Protein 4CGU (pdb70)

Structure (mmCIF, N/CA/C/O backbone):
data_4CGU
#
_entry.id   4CGU
#
_cell.length_a   56.010
_cell.length_b   78.380
_cell.length_c   98.790
_cell.angle_alpha   90.00
_cell.angle_beta   90.00
_cell.angle_gamma   90.00
#
_symmetry.space_group_name_H-M   'C 2 2 21'
#
loop_
_entity.id
_entity.type
_entity.pdbx_description
1 polymer 'TPR REPEAT-CONTAI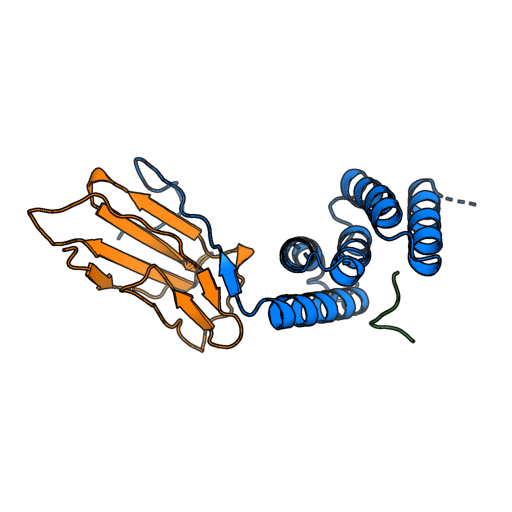NING PROTEIN ASSOCIATED WITH HSP90'
2 polymer 'PROTEIN INTERACTING WITH HSP90 1'
3 polymer 'HEAT SHOCK PROTEIN HSP 90-ALPHA'
4 non-polymer GLYCEROL
5 water water
#
loop_
_atom_site.group_PDB
_atom_site.id
_atom_site.type_symbol
_atom_site.label_atom_id
_atom_site.label_alt_id
_atom_site.label_comp_id
_atom_site.label_asym_id
_atom_site.label_entity_id
_atom_site.label_seq_id
_atom_site.pdbx_PDB_ins_code
_atom_site.Cartn_x
_atom_site.Cartn_y
_atom_site.Cartn_z
_atom_site.occupancy
_atom_site.B_iso_or_equiv
_atom_site.auth_seq_id
_atom_site.auth_comp_id
_atom_site.auth_asym_id
_atom_site.auth_atom_id
_atom_site.pdbx_PDB_model_num
ATOM 1 N N . LEU A 1 1 ? 16.778 -12.769 27.386 1.00 32.80 0 LEU A N 1
ATOM 2 C CA . LEU A 1 1 ? 17.552 -12.336 26.234 1.00 44.28 0 LEU A CA 1
ATOM 3 C C . LEU A 1 1 ? 16.634 -11.662 25.230 1.00 42.13 0 LEU A C 1
ATOM 4 O O . LEU A 1 1 ? 15.427 -11.900 25.220 1.00 39.61 0 LEU A O 1
ATOM 14 N N . SER A 1 3 ? 14.704 -11.069 21.902 1.00 34.75 2 SER A N 1
ATOM 15 C CA . SER A 1 3 ? 14.146 -11.906 20.849 1.00 33.23 2 SER A CA 1
ATOM 16 C C . SER A 1 3 ? 14.881 -11.607 19.553 1.00 31.61 2 SER A C 1
ATOM 17 O O . SER A 1 3 ? 15.682 -10.676 19.492 1.0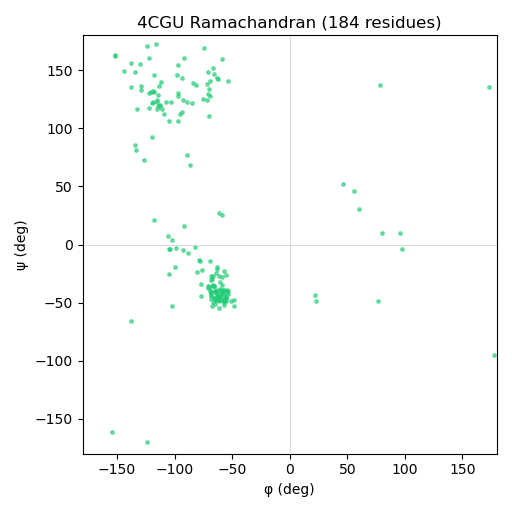0 28.79 2 SER A O 1
ATOM 20 N N . GLN A 1 4 ? 14.613 -12.383 18.510 1.00 32.13 3 GLN A N 1
ATOM 21 C CA . GLN A 1 4 ? 15.259 -12.121 17.232 1.00 35.09 3 GLN A CA 1
ATOM 22 C C . GLN A 1 4 ? 14.828 -10.753 16.707 1.00 28.83 3 GLN A C 1
ATOM 23 O O . GLN A 1 4 ? 15.652 -9.966 16.236 1.00 27.37 3 GLN A O 1
ATOM 29 N N . PHE A 1 5 ? 13.533 -10.474 16.827 1.00 24.94 4 PHE A N 1
ATOM 30 C CA . PHE A 1 5 ? 12.956 -9.213 16.386 1.00 24.10 4 PHE A CA 1
ATOM 31 C C . PHE A 1 5 ? 13.630 -8.037 17.090 1.00 28.23 4 PHE A C 1
ATOM 32 O O . PHE A 1 5 ? 14.044 -7.059 16.455 1.00 28.22 4 PHE A O 1
ATOM 40 N N . GLU A 1 6 ? 13.746 -8.151 18.407 1.00 27.36 5 GLU A N 1
ATOM 41 C CA . GLU A 1 6 ? 14.329 -7.096 19.220 1.00 29.65 5 GLU A CA 1
ATOM 42 C C . GLU A 1 6 ? 15.811 -6.903 18.917 1.00 32.27 5 GLU A C 1
ATOM 43 O O . GLU A 1 6 ? 16.306 -5.783 18.941 1.00 25.78 5 GLU A O 1
ATOM 49 N N . LYS A 1 7 ? 16.521 -7.988 18.627 1.00 27.06 6 LYS A N 1
ATOM 50 C CA . LYS A 1 7 ? 17.935 -7.870 18.288 1.00 33.38 6 LYS A CA 1
ATOM 51 C C . LYS A 1 7 ? 18.119 -7.198 16.929 1.00 27.49 6 LYS A C 1
ATOM 52 O O . LYS A 1 7 ? 19.020 -6.375 16.752 1.00 25.94 6 LYS A O 1
ATOM 58 N N . GLN A 1 8 ? 17.263 -7.551 15.972 1.00 26.03 7 GLN A N 1
ATOM 59 C CA . GLN A 1 8 ? 17.286 -6.894 14.667 1.00 25.20 7 GLN A CA 1
ATOM 60 C C . GLN A 1 8 ? 17.004 -5.396 14.822 1.00 25.35 7 GLN A C 1
ATOM 61 O O . GLN A 1 8 ? 17.693 -4.557 14.225 1.00 28.45 7 GLN A O 1
ATOM 67 N N . LYS A 1 9 ? 16.011 -5.062 15.646 1.00 25.09 8 LYS A N 1
ATOM 68 C CA . LYS A 1 9 ? 15.681 -3.656 15.896 1.00 23.09 8 LYS A CA 1
ATOM 69 C C . LYS A 1 9 ? 16.825 -2.898 16.555 1.00 27.33 8 LYS A C 1
ATOM 70 O O . LYS A 1 9 ? 17.163 -1.797 16.136 1.00 29.02 8 LYS A O 1
ATOM 76 N N . GLU A 1 10 ? 17.412 -3.491 17.589 1.00 27.20 9 GLU A N 1
ATOM 77 C CA . GLU A 1 10 ? 18.533 -2.882 18.296 1.00 26.42 9 GLU A CA 1
ATOM 78 C C . GLU A 1 10 ? 19.716 -2.662 17.360 1.00 31.58 9 GLU A C 1
ATOM 79 O O . GLU A 1 10 ? 20.410 -1.644 17.444 1.00 32.83 9 GLU A O 1
ATOM 85 N N . GLN A 1 11 ? 19.946 -3.624 16.472 1.00 27.61 10 GLN A N 1
ATOM 86 C CA . GLN A 1 11 ? 21.019 -3.504 15.495 1.00 30.60 10 GLN A CA 1
ATOM 87 C C . GLN A 1 11 ? 20.736 -2.323 14.572 1.00 36.66 10 GLN A C 1
ATOM 88 O O . GLN A 1 11 ? 21.622 -1.494 14.295 1.00 31.80 10 G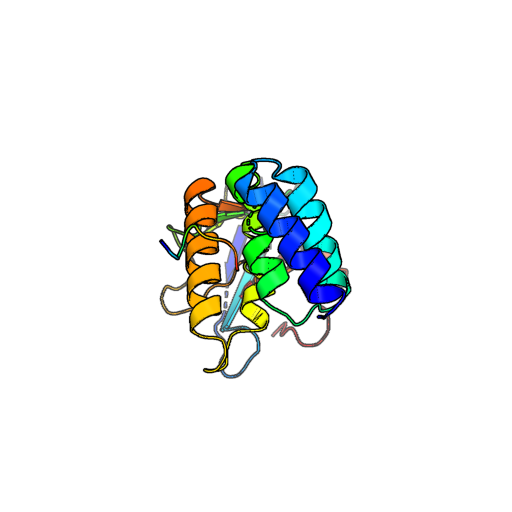LN A O 1
ATOM 94 N N . GLY A 1 12 ? 19.489 -2.248 14.113 1.00 29.07 11 GLY A N 1
ATOM 95 C CA . GLY A 1 12 ? 19.047 -1.130 13.299 1.00 30.58 11 GLY A CA 1
ATOM 96 C C . GLY A 1 12 ? 19.285 0.211 13.971 1.00 26.32 11 GLY A C 1
ATOM 97 O O . GLY A 1 12 ? 19.800 1.138 13.349 1.00 26.47 11 GLY A O 1
ATOM 98 N N . ASN A 1 13 ? 18.922 0.307 15.249 1.00 24.46 12 ASN A N 1
ATOM 99 C CA . ASN A 1 13 ? 19.084 1.540 16.017 1.00 29.02 12 ASN A CA 1
ATOM 100 C C . ASN A 1 13 ? 20.545 1.902 16.234 1.00 33.39 12 ASN A C 1
ATOM 101 O O . ASN A 1 13 ? 20.902 3.081 16.263 1.00 29.74 12 ASN A O 1
ATOM 106 N N . SER A 1 14 ? 21.385 0.885 16.398 1.00 32.08 13 SER A N 1
ATOM 107 C CA . SER A 1 14 ? 22.812 1.108 16.578 1.00 30.79 13 SER A CA 1
ATOM 108 C C . SER A 1 14 ? 23.370 1.696 15.299 1.00 30.50 13 SER A C 1
ATOM 109 O O . SER A 1 14 ? 24.115 2.679 15.331 1.00 36.02 13 SER A O 1
ATOM 112 N N . LEU A 1 15 ? 22.988 1.106 14.168 1.00 30.26 14 LEU A N 1
ATOM 113 C CA . LEU A 1 15 ? 23.399 1.651 12.875 1.00 30.45 14 LEU A CA 1
ATOM 114 C C . LEU A 1 15 ? 22.892 3.081 12.666 1.00 38.45 14 LEU A C 1
ATOM 115 O O . LEU A 1 15 ? 23.607 3.919 12.105 1.00 35.76 14 LEU A O 1
ATOM 120 N N . PHE A 1 16 ? 21.667 3.355 13.119 1.00 30.57 15 PHE A N 1
ATOM 121 C CA . PHE A 1 16 ? 21.082 4.691 12.999 1.00 29.36 15 PHE A CA 1
ATOM 122 C C . PHE A 1 16 ? 21.928 5.699 13.766 1.00 40.16 15 PHE A C 1
ATOM 123 O O . PHE A 1 16 ? 22.377 6.705 13.215 1.00 37.33 15 PHE A O 1
ATOM 131 N N . LYS A 1 17 ? 22.141 5.405 15.045 1.00 37.04 16 LYS A N 1
ATOM 132 C CA . LYS A 1 17 ? 22.941 6.245 15.923 1.00 36.76 16 LYS A CA 1
ATOM 133 C C . LYS A 1 17 ? 24.364 6.413 15.399 1.00 33.71 16 LYS A C 1
ATOM 134 O O . LYS A 1 17 ? 25.011 7.425 15.653 1.00 41.83 16 LYS A O 1
ATOM 140 N N . GLN A 1 18 ? 24.847 5.425 14.654 1.00 35.76 17 GLN A N 1
ATOM 141 C CA . GLN A 1 18 ? 26.154 5.546 14.018 1.00 38.43 17 GLN A CA 1
ATOM 142 C C . GLN A 1 18 ? 26.123 6.449 12.785 1.00 45.09 17 GLN A C 1
ATOM 143 O O . GLN A 1 18 ? 27.154 6.973 12.366 1.00 55.01 17 GLN A O 1
ATOM 149 N N . GLY A 1 19 ? 24.944 6.628 12.201 1.00 44.04 18 GLY A N 1
ATOM 150 C CA . GLY A 1 19 ? 24.820 7.438 11.003 1.00 29.36 18 GLY A CA 1
ATOM 151 C C . GLY A 1 19 ? 24.849 6.592 9.748 1.00 34.25 18 GLY A C 1
ATOM 152 O O . GLY A 1 19 ? 24.955 7.115 8.639 1.00 37.63 18 GLY A O 1
ATOM 153 N N . LEU A 1 20 ? 24.767 5.277 9.927 1.00 35.62 19 LEU A N 1
ATOM 154 C CA . LEU A 1 20 ? 24.629 4.354 8.807 1.00 41.90 19 LEU A CA 1
ATOM 155 C C . LEU A 1 20 ? 23.146 4.154 8.518 1.00 35.38 19 LEU A C 1
ATOM 156 O O . LEU A 1 20 ? 22.567 3.132 8.876 1.00 27.83 19 LEU A O 1
ATOM 161 N N . TYR A 1 21 ? 22.539 5.136 7.863 1.00 37.98 20 TYR A N 1
ATOM 162 C CA . TYR A 1 21 ? 21.089 5.158 7.692 1.00 33.64 20 TYR A CA 1
ATOM 163 C C . TYR A 1 21 ? 20.556 4.108 6.717 1.00 30.10 20 TYR A C 1
ATOM 164 O O . TYR A 1 21 ? 19.494 3.529 6.944 1.00 28.64 20 TYR A O 1
ATOM 173 N N . ARG A 1 22 ? 21.296 3.855 5.644 1.00 31.67 21 ARG A N 1
ATOM 174 C CA . ARG A 1 22 ? 20.891 2.864 4.649 1.00 29.88 21 ARG A CA 1
ATOM 175 C C . ARG A 1 22 ? 20.833 1.459 5.263 1.00 28.91 21 ARG A C 1
ATOM 176 O O . ARG A 1 22 ? 19.860 0.711 5.081 1.00 33.35 21 ARG A O 1
ATOM 184 N N . GLU A 1 23 ? 21.876 1.110 6.006 1.00 28.78 22 GLU A N 1
ATOM 185 C CA . GLU A 1 23 ? 21.950 -0.189 6.670 1.00 35.61 22 GLU A CA 1
ATOM 186 C C . GLU A 1 23 ? 20.849 -0.335 7.730 1.00 27.21 22 GLU A C 1
ATOM 187 O O . GLU A 1 23 ? 20.222 -1.405 7.878 1.00 38.23 22 GLU A O 1
ATOM 193 N N . ALA A 1 24 ? 20.620 0.753 8.462 1.00 30.66 23 ALA A N 1
ATOM 194 C CA . ALA A 1 24 ? 19.527 0.826 9.423 1.00 23.79 23 ALA A CA 1
ATOM 195 C C . ALA A 1 24 ? 18.210 0.499 8.730 1.00 24.19 23 ALA A C 1
ATOM 196 O O . ALA A 1 24 ? 17.431 -0.326 9.212 1.00 25.34 23 ALA A O 1
ATOM 198 N N . VAL A 1 25 ? 17.973 1.143 7.592 1.00 25.54 24 VAL A N 1
ATOM 199 C CA . VAL A 1 25 ? 16.788 0.856 6.796 1.00 27.72 24 VAL A CA 1
ATOM 200 C C . VAL A 1 25 ? 16.745 -0.631 6.467 1.00 30.01 24 VAL A C 1
ATOM 201 O O . VAL A 1 25 ? 15.688 -1.258 6.548 1.00 25.81 24 VAL A O 1
ATOM 205 N N . HIS A 1 26 ? 17.897 -1.202 6.121 1.00 36.38 25 HIS A N 1
ATOM 206 C CA . HIS A 1 26 ? 17.936 -2.633 5.836 1.00 34.13 25 HIS A CA 1
ATOM 207 C C . HIS A 1 26 ? 17.464 -3.496 7.014 1.00 33.78 25 HIS A C 1
ATOM 208 O O . HIS A 1 26 ? 16.773 -4.496 6.812 1.00 32.09 25 HIS A O 1
ATOM 215 N N . CYS A 1 27 ? 17.822 -3.120 8.240 1.00 28.85 26 CYS A N 1
ATOM 216 C CA . CYS A 1 27 ? 17.295 -3.847 9.412 1.00 28.57 26 CYS A CA 1
ATOM 217 C C . CYS A 1 27 ? 15.783 -3.636 9.623 1.00 28.22 26 CYS A C 1
ATOM 218 O O . CYS A 1 27 ? 14.998 -4.586 9.859 1.00 30.64 26 CYS A O 1
ATOM 221 N N . TYR A 1 28 ? 15.381 -2.374 9.549 1.00 27.03 27 TYR A N 1
ATOM 222 C CA . TYR A 1 28 ? 13.995 -2.001 9.787 1.00 23.92 27 TYR A CA 1
ATOM 223 C C . TYR A 1 28 ? 13.051 -2.682 8.799 1.00 21.75 27 TYR A C 1
ATOM 224 O O . TYR A 1 28 ? 11.909 -3.003 9.138 1.00 21.53 27 TYR A O 1
ATOM 233 N N . ASP A 1 29 ? 13.542 -2.903 7.582 1.00 19.49 28 ASP A N 1
ATOM 234 C CA . ASP A 1 29 ? 12.817 -3.665 6.568 1.00 18.92 28 ASP A CA 1
ATOM 235 C C . ASP A 1 29 ? 12.509 -5.072 7.055 1.00 26.51 28 ASP A C 1
ATOM 236 O O . ASP A 1 29 ? 11.416 -5.587 6.829 1.00 28.88 28 ASP A O 1
ATOM 241 N N . GLN A 1 30 ? 13.483 -5.697 7.713 1.00 24.42 29 GLN A N 1
ATOM 242 C CA . GLN A 1 30 ? 13.279 -7.030 8.259 1.00 28.57 29 GLN A CA 1
ATOM 243 C C . GLN A 1 30 ? 12.264 -6.958 9.386 1.00 22.64 29 GLN A C 1
ATOM 244 O O . GLN A 1 30 ? 11.442 -7.870 9.549 1.00 26.75 29 GLN A O 1
ATOM 250 N N . LEU A 1 31 ? 12.301 -5.868 10.154 1.00 24.90 30 LEU A N 1
ATOM 251 C CA . LEU A 1 31 ? 11.236 -5.665 11.144 1.00 21.55 30 LEU A CA 1
ATOM 252 C C . LEU A 1 31 ? 9.844 -5.640 10.501 1.00 19.54 30 LEU A C 1
ATOM 253 O O . LEU A 1 31 ? 8.923 -6.308 10.964 1.00 22.15 30 LEU A O 1
ATOM 258 N N . ILE A 1 32 ? 9.695 -4.869 9.430 1.00 23.22 31 ILE A N 1
ATOM 259 C CA . ILE A 1 32 ? 8.403 -4.754 8.754 1.00 21.58 31 ILE A CA 1
ATOM 260 C C . ILE A 1 32 ? 7.950 -6.083 8.129 1.00 22.29 31 ILE A C 1
ATOM 261 O O . ILE A 1 32 ? 6.774 -6.449 8.192 1.00 20.88 31 ILE A O 1
ATOM 266 N N . THR A 1 33 ? 8.893 -6.813 7.546 1.00 23.64 32 THR A N 1
ATOM 267 C CA . THR A 1 33 ? 8.595 -8.121 6.974 1.00 22.25 32 THR A CA 1
ATOM 268 C C . THR A 1 33 ? 8.135 -9.109 8.043 1.00 24.03 32 THR A C 1
ATOM 269 O O . THR A 1 33 ? 7.147 -9.822 7.848 1.00 29.87 32 THR A O 1
ATOM 273 N N . ALA A 1 34 ? 8.832 -9.137 9.179 1.00 21.03 33 ALA A N 1
ATOM 274 C CA . ALA A 1 34 ? 8.452 -10.043 10.266 1.00 21.00 33 ALA A CA 1
ATOM 275 C C . ALA A 1 34 ? 7.128 -9.658 10.933 1.00 27.25 33 ALA A C 1
ATOM 276 O O . ALA A 1 34 ? 6.288 -10.514 11.205 1.00 21.61 33 ALA A O 1
ATOM 278 N N . GLN A 1 35 ? 6.934 -8.368 11.195 1.00 23.57 34 GLN A N 1
ATOM 279 C CA . GLN A 1 35 ? 5.712 -7.919 11.861 1.00 23.16 34 GLN A CA 1
ATOM 280 C C . GLN A 1 35 ? 5.096 -6.709 11.159 1.00 23.53 34 GLN A C 1
ATOM 281 O O . GLN A 1 35 ? 5.288 -5.565 11.584 1.00 20.42 34 GLN A O 1
ATOM 287 N N . PRO A 1 36 ? 4.341 -6.960 10.079 1.00 24.91 35 PRO A N 1
ATOM 288 C CA . PRO A 1 36 ? 3.788 -5.870 9.266 1.00 22.87 35 PRO A CA 1
ATOM 289 C C . PRO A 1 36 ? 2.787 -5.001 10.014 1.00 18.98 35 PRO A C 1
ATOM 290 O O . PRO A 1 36 ? 2.443 -3.922 9.537 1.00 19.41 35 PRO A O 1
ATOM 294 N N A GLN A 1 37 ? 2.344 -5.476 11.175 0.48 19.69 36 GLN A N 1
ATOM 295 N N B GLN A 1 37 ? 2.310 -5.459 11.166 0.52 19.67 36 GLN A N 1
ATOM 296 C CA A GLN A 1 37 ? 1.368 -4.771 11.996 0.48 20.32 36 GLN A CA 1
ATOM 297 C CA B GLN A 1 37 ? 1.366 -4.666 11.948 0.52 20.30 36 GLN A CA 1
ATOM 298 C C A GLN A 1 37 ? 2.040 -3.956 13.099 0.48 20.75 36 GLN A C 1
ATOM 299 C C B GLN A 1 37 ? 2.051 -3.903 13.076 0.52 20.75 36 GLN A C 1
ATOM 300 O O A GLN A 1 37 ? 1.385 -3.185 13.794 0.48 20.51 36 GLN A O 1
ATOM 301 O O B GLN A 1 37 ? 1.413 -3.121 13.774 0.52 20.49 36 GLN A O 1
ATOM 312 N N . ASN A 1 38 ? 3.346 -4.135 13.256 1.00 20.89 37 ASN A N 1
ATOM 313 C CA . ASN A 1 38 ? 4.105 -3.432 14.288 1.00 21.68 37 ASN A CA 1
ATOM 314 C C . ASN A 1 38 ? 4.556 -2.063 13.778 1.00 18.04 37 ASN A C 1
ATOM 315 O O . ASN A 1 38 ? 5.378 -1.981 12.869 1.00 17.33 37 ASN A O 1
ATOM 320 N N . PRO A 1 39 ? 4.012 -0.982 14.359 1.00 18.95 38 PRO A N 1
ATOM 321 C CA . PRO A 1 39 ? 4.310 0.380 13.883 1.00 20.45 38 PRO A CA 1
ATOM 322 C C . PRO A 1 39 ? 5.778 0.803 14.012 1.00 18.08 38 PRO A C 1
ATOM 323 O O . PRO A 1 39 ? 6.219 1.716 13.300 1.00 19.71 38 PRO A O 1
ATOM 327 N N . VAL A 1 40 ? 6.528 0.143 14.890 1.00 21.62 39 VAL A N 1
ATOM 328 C CA . VAL A 1 40 ? 7.892 0.571 15.196 1.00 18.04 39 VAL A CA 1
ATOM 329 C C . VAL A 1 40 ? 8.834 0.428 13.992 1.00 20.31 39 VAL A C 1
ATOM 330 O O . VAL A 1 40 ? 9.716 1.267 13.783 1.00 20.95 39 VAL A O 1
ATOM 334 N N . GLY A 1 41 ? 8.632 -0.614 13.186 1.00 19.40 40 GLY A N 1
ATOM 335 C CA . GLY A 1 41 ? 9.435 -0.797 11.990 1.00 13.34 40 GLY A CA 1
ATOM 336 C C . GLY A 1 41 ? 9.255 0.384 11.049 1.00 17.78 40 GLY A C 1
ATOM 337 O O . GLY A 1 41 ? 10.228 0.958 10.555 1.00 22.02 40 GLY A O 1
ATOM 338 N N . TYR A 1 42 ? 7.995 0.753 10.825 1.00 15.44 41 TYR A N 1
ATOM 339 C CA . TYR A 1 42 ? 7.643 1.869 9.952 1.00 15.18 41 TYR A CA 1
ATOM 340 C C . TYR A 1 42 ? 8.184 3.198 10.483 1.00 18.45 41 TYR A C 1
ATOM 341 O O . TYR A 1 42 ? 8.739 3.987 9.722 1.00 15.49 41 TYR A O 1
ATOM 350 N N . SER A 1 43 ? 8.024 3.439 11.783 1.00 16.19 42 SER A N 1
ATOM 351 C CA . SER A 1 43 ? 8.460 4.705 12.379 1.00 19.98 42 SER A CA 1
ATOM 352 C C . SER A 1 43 ? 9.977 4.858 12.282 1.00 18.48 42 SER A C 1
ATOM 353 O O . SER A 1 43 ? 10.496 5.927 11.890 1.00 19.90 42 SER A O 1
ATOM 356 N N . ASN A 1 44 ? 10.688 3.780 12.618 1.00 14.50 43 ASN A N 1
ATOM 357 C CA . ASN A 1 44 ? 12.151 3.804 12.570 1.00 15.83 43 ASN A CA 1
ATOM 358 C C . ASN A 1 44 ? 12.657 3.972 11.142 1.00 19.10 43 ASN A C 1
ATOM 359 O O . ASN A 1 44 ? 13.544 4.799 10.868 1.00 19.14 43 ASN A O 1
ATOM 364 N N . LYS A 1 45 ? 12.080 3.190 10.230 1.00 19.11 44 LYS A N 1
ATOM 365 C CA . LYS A 1 45 ? 12.456 3.277 8.829 1.00 18.99 44 LYS A CA 1
ATOM 366 C C . LYS A 1 45 ? 12.220 4.686 8.295 1.00 16.01 44 LYS A C 1
ATOM 367 O O . LYS A 1 45 ? 13.055 5.222 7.576 1.00 17.42 44 LYS A O 1
ATOM 373 N N . ALA A 1 46 ? 11.089 5.281 8.659 1.00 16.10 45 ALA A N 1
ATOM 374 C CA . ALA A 1 46 ? 10.763 6.636 8.228 1.00 19.05 45 ALA A CA 1
ATOM 375 C C . ALA A 1 46 ? 11.789 7.632 8.746 1.00 23.18 45 ALA A C 1
ATOM 376 O O . ALA A 1 46 ? 12.214 8.519 8.002 1.00 17.39 45 ALA A O 1
ATOM 386 N N . ALA A 1 48 ? 14.953 6.981 9.479 1.00 19.98 47 ALA A N 1
ATOM 387 C CA . ALA A 1 48 ? 16.179 6.749 8.707 1.00 21.48 47 ALA A CA 1
ATOM 388 C C . ALA A 1 48 ? 16.113 7.359 7.295 1.00 22.59 47 ALA A C 1
ATOM 389 O O . ALA A 1 48 ? 17.033 8.067 6.854 1.00 27.52 47 ALA A O 1
ATOM 391 N N . LEU A 1 49 ? 15.012 7.089 6.601 1.00 16.98 48 LEU A N 1
ATOM 392 C CA . LEU A 1 49 ? 14.776 7.614 5.263 1.00 20.34 48 LEU A CA 1
ATOM 393 C C . LEU A 1 49 ? 14.808 9.138 5.265 1.00 22.17 48 LEU A C 1
ATOM 394 O O . LEU A 1 49 ? 15.340 9.756 4.342 1.00 26.27 48 LEU A O 1
ATOM 399 N N . ILE A 1 50 ? 14.234 9.737 6.302 1.00 17.84 49 ILE A N 1
ATOM 400 C CA . ILE A 1 50 ? 14.296 11.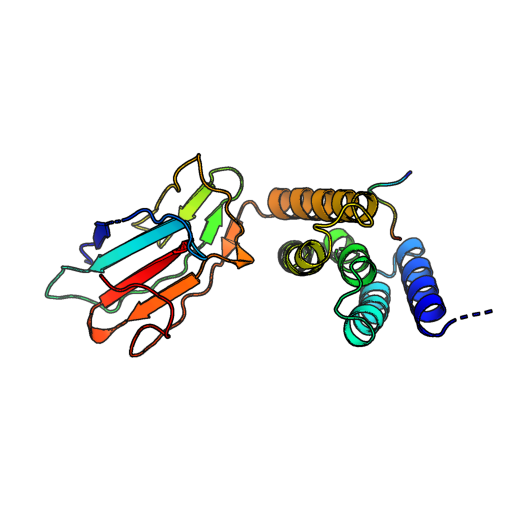184 6.464 1.00 21.04 49 ILE A CA 1
ATOM 401 C C . ILE A 1 50 ? 15.750 11.638 6.578 1.00 29.93 49 ILE A C 1
ATOM 402 O O . ILE A 1 50 ? 16.160 12.605 5.929 1.00 23.65 49 ILE A O 1
ATOM 407 N N . LYS A 1 51 ? 16.539 10.924 7.378 1.00 24.06 50 LYS A N 1
ATOM 408 C CA . LYS A 1 51 ? 17.967 11.244 7.476 1.00 32.36 50 LYS A CA 1
ATOM 409 C C . LYS A 1 51 ? 18.708 11.046 6.145 1.00 26.33 50 LYS A C 1
ATOM 410 O O . LYS A 1 51 ? 19.791 11.593 5.946 1.00 29.06 50 LYS A O 1
ATOM 416 N N . LEU A 1 52 ? 18.123 10.265 5.241 1.00 20.38 51 LEU A N 1
ATOM 417 C CA . LEU A 1 52 ? 18.709 10.070 3.913 1.00 22.97 51 LEU A CA 1
ATOM 418 C C . LEU A 1 52 ? 18.171 11.047 2.866 1.00 31.16 51 LEU A C 1
ATOM 419 O O . LEU A 1 52 ? 18.627 11.057 1.724 1.00 24.45 51 LEU A O 1
ATOM 424 N N . GLY A 1 53 ? 17.193 11.859 3.249 1.00 25.32 52 GLY A N 1
ATOM 425 C CA . GLY A 1 53 ? 16.576 12.777 2.309 1.00 23.03 52 GLY A CA 1
ATOM 426 C C . GLY A 1 53 ? 15.534 12.123 1.418 1.00 26.60 52 GLY A C 1
ATOM 427 O O . GLY A 1 53 ? 15.069 12.727 0.450 1.00 21.64 52 GLY A O 1
ATOM 428 N N . GLU A 1 54 ? 15.173 10.883 1.738 1.00 21.54 53 GLU A N 1
ATOM 429 C CA . GLU A 1 54 ? 14.122 10.175 1.013 1.00 19.10 53 GLU A CA 1
ATOM 430 C C . GLU A 1 54 ? 12.765 10.519 1.612 1.00 24.37 53 GLU A C 1
ATOM 431 O O . GLU A 1 54 ? 12.118 9.674 2.226 1.00 25.11 53 GLU A O 1
ATOM 437 N N . TYR A 1 55 ? 12.335 11.763 1.434 1.00 19.13 54 TYR A N 1
ATOM 438 C CA . TYR A 1 55 ? 11.123 12.239 2.088 1.00 21.63 54 TYR A CA 1
ATOM 439 C C . TYR A 1 55 ? 9.829 11.603 1.578 1.00 17.51 54 TYR A C 1
ATOM 440 O O . TYR A 1 55 ? 8.935 11.323 2.364 1.00 17.09 54 TYR A O 1
ATOM 449 N N . THR A 1 56 ? 9.720 11.394 0.272 1.00 15.66 55 THR A N 1
ATOM 450 C CA . THR A 1 56 ? 8.524 10.783 -0.313 1.00 18.90 55 THR A CA 1
ATOM 451 C C . THR A 1 56 ? 8.307 9.355 0.222 1.00 14.18 55 THR A C 1
ATOM 452 O O . THR A 1 56 ? 7.187 8.962 0.626 1.00 19.04 55 THR A O 1
ATOM 456 N N . GLN A 1 57 ? 9.394 8.589 0.256 1.00 16.27 56 GLN A N 1
ATOM 457 C CA . GLN A 1 57 ? 9.363 7.235 0.805 1.00 19.37 56 GLN A CA 1
ATOM 458 C C . GLN A 1 57 ? 9.061 7.244 2.306 1.00 14.62 56 GLN A C 1
ATOM 459 O O . GLN A 1 57 ? 8.298 6.404 2.794 1.00 17.74 56 GLN A O 1
ATOM 465 N N . ALA A 1 58 ? 9.655 8.195 3.026 1.00 14.88 57 ALA A N 1
ATOM 466 C CA . ALA A 1 58 ? 9.356 8.401 4.445 1.00 14.91 57 ALA A CA 1
ATOM 467 C C . ALA A 1 58 ? 7.864 8.620 4.654 1.00 16.21 57 ALA A C 1
ATOM 468 O O . ALA A 1 58 ? 7.253 8.021 5.545 1.00 18.64 57 ALA A O 1
ATOM 470 N N . ILE A 1 59 ? 7.286 9.473 3.812 1.00 12.63 58 ILE A N 1
ATOM 471 C CA . ILE A 1 59 ? 5.858 9.746 3.837 1.00 15.02 58 ILE A CA 1
ATOM 472 C C . ILE A 1 59 ? 5.077 8.451 3.673 1.00 12.01 58 ILE A C 1
ATOM 473 O O . ILE A 1 59 ? 4.154 8.179 4.446 1.00 16.81 58 ILE A O 1
ATOM 478 N N . GLN A 1 60 ? 5.460 7.645 2.685 1.00 15.43 59 GLN A N 1
ATOM 479 C CA . GLN A 1 60 ? 4.775 6.362 2.492 1.00 16.49 59 GLN A CA 1
ATOM 480 C C . GLN A 1 60 ? 4.861 5.455 3.734 1.00 16.31 59 GLN A C 1
ATOM 481 O O . GLN A 1 60 ? 3.871 4.823 4.129 1.00 16.88 59 GLN A O 1
ATOM 503 N N . CYS A 1 62 ? 5.262 6.358 6.871 1.00 12.12 61 CYS A N 1
ATOM 504 C CA . CYS A 1 62 ? 4.424 6.906 7.936 1.00 13.51 61 CYS A CA 1
ATOM 505 C C . CYS A 1 62 ? 2.956 6.602 7.672 1.00 17.30 61 CYS A C 1
ATOM 506 O O . CYS A 1 62 ? 2.213 6.225 8.587 1.00 17.11 61 CYS A O 1
ATOM 509 N N . GLN A 1 63 ? 2.541 6.782 6.418 1.00 18.73 62 GLN A N 1
ATOM 510 C CA . GLN A 1 63 ? 1.172 6.473 6.008 1.00 14.58 62 GLN A CA 1
ATOM 511 C C . GLN A 1 63 ? 0.833 5.026 6.343 1.00 17.68 62 GLN A C 1
ATOM 512 O O . GLN A 1 63 ? -0.236 4.741 6.890 1.00 19.36 62 GLN A O 1
ATOM 518 N N . GLN A 1 64 ? 1.751 4.115 6.034 1.00 13.45 63 GLN A N 1
ATOM 519 C CA . GLN A 1 64 ? 1.521 2.702 6.338 1.00 16.84 63 GLN A CA 1
ATOM 520 C C . GLN A 1 64 ? 1.528 2.421 7.843 1.00 16.50 63 GLN A C 1
ATOM 521 O O . GLN A 1 64 ? 0.692 1.666 8.351 1.00 17.38 63 GLN A O 1
ATOM 527 N N . GLY A 1 65 ? 2.459 3.041 8.5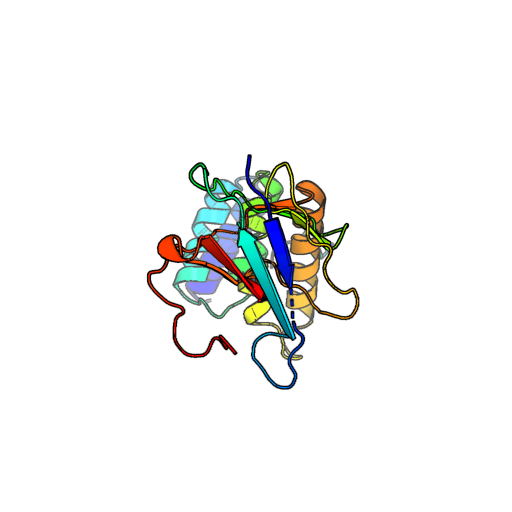55 1.00 15.99 64 GLY A N 1
ATOM 528 C CA . GLY A 1 65 ? 2.591 2.813 9.983 1.00 15.04 64 GLY A CA 1
ATOM 529 C C . GLY A 1 65 ? 1.381 3.274 10.772 1.00 16.03 64 GLY A C 1
ATOM 530 O O . GLY A 1 65 ? 0.955 2.612 11.717 1.00 17.82 64 GLY A O 1
ATOM 531 N N . LEU A 1 66 ? 0.816 4.408 10.371 1.00 16.07 65 LEU A N 1
ATOM 532 C CA . LEU A 1 66 ? -0.313 5.002 11.081 1.00 16.98 65 LEU A CA 1
ATOM 533 C C . LEU A 1 66 ? -1.610 4.201 10.946 1.00 21.65 65 LEU A C 1
ATOM 534 O O . LEU A 1 66 ? -2.554 4.420 11.700 1.00 20.29 65 LEU A O 1
ATOM 539 N N . ARG A 1 67 ? -1.648 3.264 10.003 1.00 18.74 66 ARG A N 1
ATOM 540 C CA . ARG A 1 67 ? -2.797 2.368 9.867 1.00 18.03 66 ARG A CA 1
ATOM 541 C C . ARG A 1 67 ? -2.978 1.541 11.128 1.00 18.51 66 ARG A C 1
ATOM 542 O O . ARG A 1 67 ? -4.084 1.110 11.452 1.00 18.81 66 ARG A O 1
ATOM 550 N N . TYR A 1 68 ? -1.881 1.318 11.838 1.00 16.34 67 TYR A N 1
ATOM 551 C CA . TYR A 1 68 ? -1.872 0.359 12.936 1.00 19.74 67 TYR A CA 1
ATOM 552 C C . TYR A 1 68 ? -1.932 0.995 14.322 1.00 19.28 67 TYR A C 1
ATOM 553 O O . TYR A 1 68 ? -1.878 0.292 15.327 1.00 25.71 67 TYR A O 1
ATOM 562 N N . THR A 1 69 ? -2.064 2.317 14.374 1.00 18.80 68 THR A N 1
ATOM 563 C CA . THR A 1 69 ? -1.880 3.050 15.626 1.00 17.79 68 THR A CA 1
ATOM 564 C C . THR A 1 69 ? -3.120 3.792 16.114 1.00 23.84 68 THR A C 1
ATOM 565 O O . THR A 1 69 ? -3.012 4.728 16.911 1.00 21.36 68 THR A O 1
ATOM 569 N N . SER A 1 70 ? -4.296 3.383 15.655 1.00 18.98 69 SER A N 1
ATOM 570 C CA . SER A 1 70 ? -5.506 4.140 15.964 1.00 22.23 69 SER A CA 1
ATOM 571 C C . SER A 1 70 ? -6.048 3.893 17.368 1.00 27.28 69 SER A C 1
ATOM 572 O O . SER A 1 70 ? -6.906 4.635 17.827 1.00 30.22 69 SER A O 1
ATOM 575 N N . THR A 1 71 ? -5.568 2.853 18.046 1.00 24.45 70 THR A N 1
ATOM 576 C CA . THR A 1 71 ? -6.022 2.587 19.411 1.00 24.33 70 THR A CA 1
ATOM 577 C C . THR A 1 71 ? -5.114 3.255 20.449 1.00 22.41 70 THR A C 1
ATOM 578 O O . THR A 1 71 ? -3.966 3.600 20.160 1.00 19.15 70 THR A O 1
ATOM 582 N N . ALA A 1 72 ? -5.643 3.419 21.658 1.00 21.44 71 ALA A N 1
ATOM 583 C CA . ALA A 1 72 ? -4.967 4.140 22.736 1.00 22.09 71 ALA A CA 1
ATOM 584 C C . ALA A 1 72 ? -3.571 3.608 23.036 1.00 17.44 71 ALA A C 1
ATOM 585 O O . ALA A 1 72 ? -2.637 4.382 23.270 1.00 23.66 71 ALA A O 1
ATOM 587 N N . GLU A 1 73 ? -3.418 2.288 22.984 1.00 19.45 72 GLU A N 1
ATOM 588 C CA . GLU A 1 73 ? -2.149 1.651 23.333 1.00 18.94 72 GLU A CA 1
ATOM 589 C C . GLU A 1 73 ? -0.976 2.151 22.494 1.00 22.41 72 GLU A C 1
ATOM 590 O O . GLU A 1 73 ? 0.174 2.051 22.915 1.00 25.49 72 GLU A O 1
ATOM 596 N N . HIS A 1 74 ? -1.267 2.695 21.314 1.00 25.13 73 HIS A N 1
ATOM 597 C CA . HIS A 1 74 ? -0.218 3.140 20.402 1.00 21.99 73 HIS A CA 1
ATOM 598 C C . HIS A 1 74 ? -0.055 4.659 20.334 1.00 24.03 73 HIS A C 1
ATOM 599 O O . HIS A 1 74 ? 0.722 5.165 19.491 1.00 21.27 73 HIS A O 1
ATOM 606 N N . VAL A 1 75 ? -0.762 5.388 21.206 1.00 15.78 74 VAL A N 1
ATOM 607 C CA . VAL A 1 75 ? -0.721 6.857 21.115 1.00 18.93 74 VAL A CA 1
ATOM 608 C C . VAL A 1 75 ? 0.710 7.415 20.999 1.00 18.88 74 VAL A C 1
ATOM 609 O O . VAL A 1 75 ? 1.002 8.207 20.097 1.00 24.58 74 VAL A O 1
ATOM 613 N N . ALA A 1 76 ? 1.612 6.942 21.856 1.00 18.25 75 ALA A N 1
ATOM 614 C CA . ALA A 1 76 ? 2.985 7.435 21.851 1.00 19.82 75 ALA A CA 1
ATOM 615 C C . ALA A 1 76 ? 3.609 7.246 20.473 1.00 20.60 75 ALA A C 1
ATOM 616 O O . ALA A 1 76 ? 4.089 8.211 19.863 1.00 18.62 75 ALA A O 1
ATOM 618 N N . ILE A 1 77 ? 3.541 6.025 19.948 1.00 16.91 76 ILE A N 1
ATOM 619 C CA . ILE A 1 77 ? 4.221 5.772 18.685 1.00 18.89 76 ILE A CA 1
ATOM 620 C C . ILE A 1 77 ? 3.479 6.553 17.599 1.00 18.42 76 ILE A C 1
ATOM 621 O O . ILE A 1 77 ? 4.105 7.064 16.650 1.00 18.28 76 ILE A O 1
ATOM 626 N N . ARG A 1 78 ? 2.168 6.733 17.794 1.00 18.61 77 ARG A N 1
ATOM 627 C CA . ARG A 1 78 ? 1.384 7.492 16.826 1.00 15.81 77 ARG A CA 1
ATOM 628 C C . ARG A 1 78 ? 2.022 8.865 16.715 1.00 16.38 77 ARG A C 1
ATOM 629 O O . ARG A 1 78 ? 2.328 9.329 15.610 1.00 15.91 77 ARG A O 1
ATOM 637 N N . SER A 1 79 ? 2.305 9.472 17.866 1.00 17.09 78 SER A N 1
ATOM 638 C CA . SER A 1 79 ? 2.843 10.825 17.859 1.00 19.65 78 SER A CA 1
ATOM 639 C C . SER A 1 79 ? 4.134 10.844 17.040 1.00 20.21 78 SER A C 1
ATOM 640 O O . SER A 1 79 ? 4.306 11.701 16.161 1.00 21.24 78 SER A O 1
ATOM 643 N N . LYS A 1 80 ? 4.985 9.838 17.256 1.00 18.32 79 LYS A N 1
ATOM 644 C CA . LYS A 1 80 ? 6.263 9.778 16.555 1.00 14.15 79 LYS A CA 1
ATOM 645 C C . LYS A 1 80 ? 6.000 9.788 15.052 1.00 19.57 79 LYS A C 1
ATOM 646 O O . LYS A 1 80 ? 6.562 10.608 14.305 1.00 15.64 79 LYS A O 1
ATOM 652 N N . LEU A 1 81 ? 5.096 8.913 14.621 1.00 18.01 80 LEU A N 1
ATOM 653 C CA . LEU A 1 81 ? 4.839 8.771 13.200 1.00 16.76 80 LEU A CA 1
ATOM 654 C C . LEU A 1 81 ? 4.338 10.104 12.681 1.00 14.37 80 LEU A C 1
ATOM 655 O O . LEU A 1 81 ? 4.812 10.591 11.646 1.00 16.61 80 LEU A O 1
ATOM 660 N N . GLN A 1 82 ? 3.460 10.741 13.458 1.00 15.90 81 GLN A N 1
ATOM 661 C CA . GLN A 1 82 ? 2.812 11.954 12.974 1.00 15.15 81 GLN A CA 1
ATOM 662 C C . GLN A 1 82 ? 3.866 13.044 12.849 1.00 18.85 81 GLN A C 1
ATOM 663 O O . GLN A 1 82 ? 3.777 13.908 11.979 1.00 17.80 81 GLN A O 1
ATOM 669 N N . TYR A 1 83 ? 4.890 12.976 13.695 1.00 21.75 82 TYR A N 1
ATOM 670 C CA . TYR A 1 83 ? 5.957 13.961 13.618 1.00 22.07 82 TYR A CA 1
ATOM 671 C C . TYR A 1 83 ? 6.664 13.765 12.271 1.00 22.55 82 TYR A C 1
ATOM 672 O O . TYR A 1 83 ? 6.774 14.698 11.455 1.00 18.84 82 TYR A O 1
ATOM 681 N N . ARG A 1 84 ? 7.045 12.518 12.003 1.00 19.11 83 ARG A N 1
ATOM 682 C CA . ARG A 1 84 ? 7.840 12.211 10.825 1.00 16.00 83 ARG A CA 1
ATOM 683 C C . ARG A 1 84 ? 7.067 12.582 9.564 1.00 18.51 83 ARG A C 1
ATOM 684 O O . ARG A 1 84 ? 7.584 13.285 8.682 1.00 16.53 83 ARG A O 1
ATOM 692 N N . LEU A 1 85 ? 5.814 12.138 9.508 1.00 16.88 84 LEU A N 1
ATOM 693 C CA . LEU A 1 85 ? 4.917 12.494 8.420 1.00 16.08 84 LEU A CA 1
ATOM 694 C C . LEU A 1 85 ? 4.964 14.005 8.191 1.00 19.05 84 LEU A C 1
ATOM 695 O O . LEU A 1 85 ? 5.265 14.467 7.086 1.00 18.93 84 LEU A O 1
ATOM 700 N N . GLU A 1 86 ? 4.749 14.777 9.254 1.00 20.21 85 GLU A N 1
ATOM 701 C CA . GLU A 1 86 ? 4.588 16.212 9.065 1.00 18.35 85 GLU A CA 1
ATOM 702 C C . GLU A 1 86 ? 5.910 16.812 8.636 1.00 18.49 85 GLU A C 1
ATOM 703 O O . GLU A 1 86 ? 5.945 17.809 7.919 1.00 18.44 85 GLU A O 1
ATOM 709 N N . LEU A 1 87 ? 6.996 16.163 9.036 1.00 21.92 86 LEU A N 1
ATOM 710 C CA . LEU A 1 87 ? 8.304 16.627 8.639 1.00 23.18 86 LEU A CA 1
ATOM 711 C C . LEU A 1 87 ? 8.398 16.405 7.137 1.00 19.32 86 LEU A C 1
ATOM 712 O O . LEU A 1 87 ? 8.626 17.350 6.369 1.00 18.01 86 LEU A O 1
ATOM 717 N N . ALA A 1 88 ? 8.127 15.170 6.713 1.00 19.90 87 ALA A N 1
ATOM 718 C CA . ALA A 1 88 ? 8.413 14.778 5.334 1.00 17.42 87 ALA A CA 1
ATOM 719 C C . ALA A 1 88 ? 7.499 15.487 4.341 1.00 19.77 87 ALA A C 1
ATOM 720 O O . ALA A 1 88 ? 7.961 15.985 3.306 1.00 19.07 87 ALA A O 1
ATOM 722 N N . GLN A 1 89 ? 6.209 15.539 4.665 1.00 15.71 88 GLN A N 1
ATOM 723 C CA . GLN A 1 89 ? 5.253 16.322 3.886 1.00 18.51 88 GLN A CA 1
ATOM 724 C C . GLN A 1 89 ? 5.823 17.722 3.737 1.00 20.64 88 GLN A C 1
ATOM 725 O O . GLN A 1 89 ? 5.937 18.250 2.622 1.00 19.67 88 GLN A O 1
ATOM 731 N N . GLY A 1 90 ? 6.254 18.283 4.866 1.00 19.12 89 GLY A N 1
ATOM 732 C CA . GLY A 1 90 ? 6.724 19.650 4.885 1.00 21.99 89 GLY A CA 1
ATOM 733 C C . GLY A 1 90 ? 7.885 19.809 3.933 1.00 21.67 89 GLY A C 1
ATOM 734 O O . GLY A 1 90 ? 8.017 20.836 3.276 1.00 21.31 89 GLY A O 1
ATOM 735 N N . ALA A 1 91 ? 8.710 18.772 3.830 1.00 17.98 90 ALA A N 1
ATOM 736 C CA . ALA A 1 91 ? 9.892 18.872 2.992 1.00 21.92 90 ALA A CA 1
ATOM 737 C C . ALA A 1 91 ? 9.532 18.905 1.514 1.00 27.21 90 ALA A C 1
ATOM 738 O O . ALA A 1 91 ? 10.177 19.613 0.730 1.00 19.26 90 ALA A O 1
ATOM 740 N N . VAL A 1 92 ? 8.502 18.155 1.122 1.00 18.76 91 VAL A N 1
ATOM 741 C CA . VAL A 1 92 ? 8.270 17.978 -0.311 1.00 17.75 91 VAL A CA 1
ATOM 742 C C . VAL A 1 92 ? 7.178 18.890 -0.853 1.00 17.16 91 VAL A C 1
ATOM 743 O O . VAL A 1 92 ? 7.103 19.127 -2.056 1.00 18.80 91 VAL A O 1
ATOM 747 N N . GLY A 1 93 ? 6.334 19.406 0.032 1.00 15.72 92 GLY A N 1
ATOM 748 C CA . GLY A 1 93 ? 5.230 20.244 -0.394 1.00 19.17 92 GLY A CA 1
ATOM 749 C C . GLY A 1 93 ? 4.098 19.421 -0.984 1.00 20.37 92 GLY A C 1
ATOM 750 O O . GLY A 1 93 ? 2.943 19.594 -0.609 1.00 21.04 92 GLY A O 1
ATOM 751 N N . SER A 1 94 ? 4.429 18.508 -1.893 1.00 17.08 93 SER A N 1
ATOM 752 C CA . SER A 1 94 ? 3.413 17.677 -2.530 1.00 25.80 93 SER A CA 1
ATOM 753 C C . SER A 1 94 ? 3.944 16.312 -2.975 1.00 21.56 93 SER A C 1
ATOM 754 O O . SER A 1 94 ? 5.152 16.113 -3.067 1.00 23.50 93 SER A O 1
ATOM 757 N N . VAL A 1 95 ? 3.028 15.375 -3.223 1.00 20.87 94 VAL A N 1
ATOM 758 C CA . VAL A 1 95 ? 3.371 14.070 -3.789 1.00 18.52 94 VAL A CA 1
ATOM 759 C C . VAL A 1 95 ? 2.494 13.713 -4.987 1.00 24.28 94 VAL A C 1
ATOM 760 O O . VAL A 1 95 ? 1.367 14.191 -5.112 1.00 17.74 94 VAL A O 1
ATOM 764 N N . GLN A 1 96 ? 3.019 12.854 -5.854 1.00 16.85 95 GLN A N 1
ATOM 765 C CA . GLN A 1 96 ? 2.268 12.348 -6.993 1.00 25.96 95 GLN A CA 1
ATOM 766 C C . GLN A 1 96 ? 1.201 11.381 -6.506 1.00 22.77 95 GLN A C 1
ATOM 767 O O . GLN A 1 96 ? 1.451 10.574 -5.612 1.00 21.53 95 GLN A O 1
ATOM 773 N N . ILE A 1 97 ? 0.006 11.480 -7.084 1.00 21.97 96 ILE A N 1
ATOM 774 C CA . ILE A 1 97 ? -1.070 10.528 -6.817 1.00 15.37 96 ILE A CA 1
ATOM 775 C C . ILE A 1 97 ? -1.314 9.743 -8.099 1.00 19.02 96 ILE A C 1
ATOM 776 O O . ILE A 1 97 ? -1.654 10.333 -9.124 1.00 25.25 96 ILE A O 1
ATOM 781 N N . PRO A 1 98 ? -1.131 8.411 -8.054 1.00 17.67 97 PRO A N 1
ATOM 782 C CA . PRO A 1 98 ? -1.172 7.610 -9.284 1.00 18.58 97 PRO A CA 1
ATOM 783 C C . PRO A 1 98 ? -2.560 7.508 -9.899 1.00 21.76 97 PRO A C 1
ATOM 784 O O . PRO A 1 98 ? -3.547 7.379 -9.181 1.00 17.21 97 PRO A O 1
ATOM 788 N N . VAL A 1 99 ? -2.620 7.566 -11.225 1.00 18.52 98 VAL A N 1
ATOM 789 C CA . VAL A 1 99 ? -3.858 7.344 -11.953 1.00 19.56 98 VAL A CA 1
ATOM 790 C C . VAL A 1 99 ? -3.971 5.878 -12.356 1.00 20.27 98 VAL A C 1
ATOM 791 O O . VAL A 1 99 ? -3.083 5.339 -13.011 1.00 20.00 98 VAL A O 1
ATOM 795 N N . VAL A 1 100 ? -5.059 5.231 -11.958 1.00 16.75 99 VAL A N 1
ATOM 796 C CA . VAL A 1 100 ? -5.277 3.837 -12.320 1.00 15.57 99 VAL A CA 1
ATOM 797 C C . VAL A 1 100 ? -6.155 3.746 -13.563 1.00 16.90 99 VAL A C 1
ATOM 798 O O . VAL A 1 100 ? -7.331 4.089 -13.512 1.00 19.76 99 VAL A O 1
ATOM 802 N N . GLU A 1 101 ? -5.582 3.292 -14.678 1.00 18.44 100 GLU A N 1
ATOM 803 C CA . GLU A 1 101 ? -6.350 3.084 -15.906 1.00 19.29 100 GLU A CA 1
ATOM 804 C C . GLU A 1 101 ? -7.187 1.817 -15.789 1.00 18.28 100 GLU A C 1
ATOM 805 O O . GLU A 1 101 ? -6.658 0.741 -15.504 1.00 18.76 100 GLU A O 1
ATOM 811 N N . VAL A 1 102 ? -8.490 1.940 -16.012 1.00 16.26 101 VAL A N 1
ATOM 812 C CA . VAL A 1 102 ? -9.384 0.783 -15.955 1.00 21.77 101 VAL A CA 1
ATOM 813 C C . VAL A 1 102 ? -10.394 0.830 -17.094 1.00 25.83 101 VAL A C 1
ATOM 814 O O . VAL A 1 102 ? -10.672 1.899 -17.638 1.00 21.78 101 VAL A O 1
ATOM 818 N N . ASP A 1 103 ? -10.932 -0.331 -17.461 1.00 24.84 102 ASP A N 1
ATOM 819 C CA . ASP A 1 103 ? -12.020 -0.397 -18.435 1.00 26.52 102 ASP A CA 1
ATOM 820 C C . ASP A 1 103 ? -13.330 0.005 -17.759 1.00 29.79 102 ASP A C 1
ATOM 821 O O . ASP A 1 103 ? -14.201 0.603 -18.383 1.00 27.14 102 ASP A O 1
ATOM 826 N N . GLU A 1 104 ? -13.466 -0.333 -16.480 1.00 27.83 103 GLU A N 1
ATOM 827 C CA . GLU A 1 104 ? -14.619 0.098 -15.694 1.00 27.18 103 GLU A CA 1
ATOM 828 C C . GLU A 1 104 ? -14.229 0.202 -14.223 1.00 28.79 103 GLU A C 1
ATOM 829 O O . GLU A 1 104 ? -13.204 -0.335 -13.807 1.00 26.08 103 GLU A O 1
ATOM 835 N N . LEU A 1 105 ? -15.045 0.894 -13.437 1.00 21.00 104 LEU A N 1
ATOM 836 C CA . LEU A 1 105 ? -14.748 1.082 -12.021 1.00 27.60 104 LEU A CA 1
ATOM 837 C C . LEU A 1 105 ? -14.897 -0.222 -11.247 1.00 24.47 104 LEU A C 1
ATOM 838 O O . LEU A 1 105 ? -15.875 -0.940 -11.422 1.00 24.67 104 LEU A O 1
ATOM 843 N N . PRO A 1 106 ? -13.914 -0.540 -10.397 1.00 27.22 105 PRO A N 1
ATOM 844 C CA . PRO A 1 106 ? -14.026 -1.702 -9.508 1.00 27.59 105 PRO A CA 1
ATOM 845 C C . PRO A 1 106 ? -15.247 -1.601 -8.598 1.00 34.51 105 PRO A C 1
ATOM 846 O O . PRO A 1 106 ? -15.781 -0.509 -8.396 1.00 28.96 105 PRO A O 1
ATOM 850 N N . GLU A 1 107 ? -15.683 -2.735 -8.060 1.00 29.85 106 GLU A N 1
ATOM 851 C CA . GLU A 1 107 ? -16.880 -2.768 -7.229 1.00 34.38 106 GLU A CA 1
ATOM 852 C C . GLU A 1 107 ? -16.680 -1.984 -5.933 1.00 29.98 106 GLU A C 1
ATOM 853 O O . GLU A 1 107 ? -15.570 -1.926 -5.396 1.00 35.50 106 GLU A O 1
ATOM 859 N N . GLY A 1 108 ? -17.754 -1.358 -5.455 1.00 33.26 107 GLY A N 1
ATOM 860 C CA . GLY A 1 108 ? -17.711 -0.569 -4.236 1.00 23.64 107 GLY A CA 1
ATOM 861 C C . GLY A 1 108 ? -17.546 0.914 -4.509 1.00 34.76 107 GLY A C 1
ATOM 862 O O . GLY A 1 108 ? -17.547 1.731 -3.588 1.00 41.18 107 GLY A O 1
ATOM 863 N N . TYR A 1 109 ? -17.390 1.266 -5.781 1.00 30.70 108 TYR A N 1
ATOM 864 C CA . TYR A 1 109 ? -17.262 2.667 -6.177 1.00 34.72 108 TYR A CA 1
ATOM 865 C C . TYR A 1 109 ? -18.487 3.145 -6.947 1.00 36.91 108 TYR A C 1
ATOM 866 O O . TYR A 1 109 ? -18.783 2.656 -8.033 1.00 33.76 108 TYR A O 1
ATOM 875 N N . ASP A 1 110 ? -19.195 4.109 -6.372 1.00 47.09 109 ASP A N 1
ATOM 876 C CA . ASP A 1 110 ? -20.462 4.556 -6.926 1.00 44.40 109 ASP A CA 1
ATOM 877 C C . ASP A 1 110 ? -20.270 5.340 -8.215 1.00 36.26 109 ASP A C 1
ATOM 878 O O . ASP A 1 110 ? -19.469 6.270 -8.270 1.00 30.37 109 ASP A O 1
ATOM 883 N N . ARG A 1 111 ? -21.013 4.953 -9.248 1.00 38.21 110 ARG A N 1
ATOM 884 C CA . ARG A 1 111 ? -20.969 5.636 -10.534 1.00 40.40 110 ARG A CA 1
ATOM 885 C C . ARG A 1 111 ? -22.208 6.503 -10.723 1.00 43.41 110 ARG A C 1
ATOM 886 O O . ARG A 1 111 ? -22.332 7.206 -11.726 1.00 51.40 110 ARG A O 1
ATOM 894 N N . SER A 1 112 ? -23.131 6.438 -9.768 1.00 45.27 111 SER A N 1
ATOM 895 C CA . SER A 1 112 ? -24.366 7.210 -9.859 1.00 49.37 111 SER A CA 1
ATOM 896 C C . SER A 1 112 ? -24.068 8.695 -9.712 1.00 51.60 111 SER A C 1
ATOM 897 O O . SER A 1 112 ? -24.015 9.226 -8.600 1.00 56.88 111 SER A O 1
ATOM 901 N N . VAL B 2 78 ? -7.221 21.186 -28.014 1.00 45.60 264 VAL B N 1
ATOM 902 C CA . VAL B 2 78 ? -7.211 21.647 -26.628 1.00 52.17 264 VAL B CA 1
ATOM 903 C C . VAL B 2 78 ? -8.334 20.981 -25.833 1.00 43.19 264 VAL B C 1
ATOM 904 O O . VAL B 2 78 ? -9.487 20.985 -26.259 1.00 41.39 264 VAL B O 1
ATOM 908 N N . PRO B 2 79 ? -8.004 20.391 -24.675 1.00 48.65 265 PRO B N 1
ATOM 909 C CA . PRO B 2 79 ? -9.047 19.714 -23.898 1.00 40.03 265 PRO B CA 1
ATOM 910 C C . PRO B 2 79 ? -10.008 20.705 -23.256 1.00 38.02 265 PRO B C 1
ATOM 911 O O . PRO B 2 79 ? -9.620 21.816 -22.912 1.00 42.51 265 PRO B O 1
ATOM 915 N N . GLU B 2 80 ? -11.261 20.297 -23.110 1.00 32.97 266 GLU B N 1
ATOM 916 C CA . GLU B 2 80 ? -12.258 21.109 -22.440 1.00 26.26 266 GLU B CA 1
ATOM 917 C C . GLU B 2 80 ? -12.781 20.331 -21.242 1.00 28.86 266 GLU B C 1
ATOM 918 O O . GLU B 2 80 ? -13.713 19.535 -21.369 1.00 26.56 266 GLU B O 1
ATOM 924 N N . TYR B 2 81 ? -12.171 20.550 -20.081 1.00 22.39 267 TYR B N 1
ATOM 925 C CA . TYR B 2 81 ? -12.552 19.816 -18.877 1.00 22.76 267 TYR B CA 1
ATOM 926 C C . TYR B 2 81 ? -13.735 20.439 -18.156 1.00 27.08 267 TYR B C 1
ATOM 927 O O . TYR B 2 81 ? -13.833 21.657 -18.036 1.00 24.88 267 TYR B O 1
ATOM 936 N N . GLU B 2 82 ? -14.628 19.583 -17.675 1.00 20.59 268 GLU B N 1
ATOM 937 C CA . GLU B 2 82 ? -15.715 20.000 -16.809 1.00 22.05 268 GLU B CA 1
ATOM 938 C C . GLU B 2 82 ? -15.722 19.111 -15.577 1.00 29.85 268 GLU B C 1
ATOM 939 O O . GLU B 2 82 ? -15.557 17.890 -15.672 1.00 22.93 268 GLU B O 1
ATOM 945 N N . VAL B 2 83 ? -15.898 19.741 -14.421 1.00 23.08 269 VAL B N 1
ATOM 946 C CA . VAL B 2 83 ? -15.778 19.063 -13.145 1.00 16.12 269 VAL B CA 1
ATOM 947 C C . VAL B 2 83 ? -17.114 18.990 -12.415 1.00 23.31 269 VAL B C 1
ATOM 948 O O . VAL B 2 83 ? -17.874 19.963 -12.375 1.00 19.90 269 VAL B O 1
ATOM 952 N N . LYS B 2 84 ? -17.402 17.823 -11.852 1.00 17.12 270 LYS B N 1
ATOM 953 C CA . LYS B 2 84 ? -18.536 17.663 -10.954 1.00 16.34 270 LYS B CA 1
ATOM 954 C C . LYS B 2 84 ? -18.022 17.107 -9.640 1.00 24.11 270 LYS B C 1
ATOM 955 O O . LYS B 2 84 ? -17.041 16.374 -9.614 1.00 20.01 270 LYS B O 1
ATOM 969 N N . LYS B 2 86 ? -19.433 15.381 -5.772 1.00 17.25 272 LYS B N 1
ATOM 970 C CA . LYS B 2 86 ? -20.560 14.820 -5.041 1.00 19.32 272 LYS B CA 1
ATOM 971 C C . LYS B 2 86 ? -20.089 14.302 -3.690 1.00 28.49 272 LYS B C 1
ATOM 972 O O . LYS B 2 86 ? -19.056 13.641 -3.605 1.00 26.61 272 LYS B O 1
ATOM 978 N N . ARG B 2 87 ? -20.848 14.607 -2.640 1.00 20.51 273 ARG B N 1
ATOM 979 C CA . ARG B 2 87 ? -20.497 14.197 -1.285 1.00 21.64 273 ARG B CA 1
ATOM 980 C C . ARG B 2 87 ? -21.232 12.929 -0.877 1.00 25.12 273 ARG B C 1
ATOM 981 O O . ARG B 2 87 ? -22.307 12.632 -1.389 1.00 26.97 273 ARG B O 1
ATOM 989 N N . PHE B 2 88 ? -20.642 12.185 0.050 1.00 21.94 274 PHE B N 1
ATOM 990 C CA . PHE B 2 88 ? -21.196 10.909 0.481 1.00 23.25 274 PHE B CA 1
ATOM 991 C C . PHE B 2 88 ? -21.174 10.806 2.001 1.00 28.76 274 PHE B C 1
ATOM 992 O O . PHE B 2 88 ? -20.283 11.346 2.656 1.00 25.91 274 PHE B O 1
ATOM 1000 N N . LYS B 2 89 ? -22.158 10.104 2.552 1.00 35.71 275 LYS B N 1
ATOM 1001 C CA . LYS B 2 89 ? -22.211 9.828 3.983 1.00 35.43 275 LYS B CA 1
ATOM 1002 C C . LYS B 2 89 ? -22.135 8.321 4.206 1.00 34.23 275 LYS B C 1
ATOM 1003 O O . LYS B 2 89 ? -22.645 7.547 3.399 1.00 31.65 275 LYS B O 1
ATOM 1009 N N . GLY B 2 90 ? -21.491 7.914 5.296 1.00 43.24 276 GLY B N 1
ATOM 1010 C CA . GLY B 2 90 ? -21.399 6.511 5.668 1.00 38.37 276 GLY B CA 1
ATOM 1011 C C . GLY B 2 90 ? -20.716 5.605 4.653 1.00 48.69 276 GLY B C 1
ATOM 1012 O O . GLY B 2 90 ? -21.039 4.421 4.549 1.00 42.30 276 GLY B O 1
ATOM 1013 N N . ALA B 2 91 ? -19.767 6.156 3.902 1.00 39.04 277 ALA B N 1
ATOM 1014 C CA . ALA B 2 91 ? -19.023 5.369 2.922 1.00 40.28 277 ALA B CA 1
ATOM 1015 C C . ALA B 2 91 ? -17.514 5.446 3.168 1.00 29.99 277 ALA B C 1
ATOM 1016 O O . ALA B 2 91 ? -17.049 6.242 3.986 1.00 29.74 277 ALA B O 1
ATOM 1018 N N . ALA B 2 92 ? -16.756 4.615 2.459 1.00 29.08 278 ALA B N 1
ATOM 1019 C CA . ALA B 2 92 ? -15.305 4.583 2.608 1.00 25.11 278 ALA B CA 1
ATOM 1020 C C . ALA B 2 92 ? -14.672 5.905 2.176 1.00 33.63 278 ALA B C 1
ATOM 1021 O O . ALA B 2 92 ? -13.579 6.261 2.614 1.00 34.39 278 ALA B O 1
ATOM 1023 N N . TYR B 2 93 ? -15.375 6.634 1.317 1.00 30.33 279 TYR B N 1
ATOM 1024 C CA . TYR B 2 93 ? -14.933 7.950 0.874 1.00 27.34 279 TYR B CA 1
ATOM 1025 C C . TYR B 2 93 ? -16.010 8.975 1.208 1.00 27.22 279 TYR B C 1
ATOM 1026 O O . TYR B 2 93 ? -17.162 8.616 1.433 1.00 26.45 279 TYR B O 1
ATOM 1035 N N . LYS B 2 94 ? -15.625 10.246 1.252 1.00 21.48 280 LYS B N 1
ATOM 1036 C CA . LYS B 2 94 ? -16.558 11.326 1.545 1.00 24.91 280 LYS B CA 1
ATOM 1037 C C . LYS B 2 94 ? -16.910 12.090 0.279 1.00 28.59 280 LYS B C 1
ATOM 1038 O O . LYS B 2 94 ? -17.975 12.706 0.183 1.00 29.71 280 LYS B O 1
ATOM 1044 N N . LEU B 2 95 ? -16.006 12.055 -0.692 1.00 27.69 281 LEU B N 1
ATOM 1045 C CA . LEU B 2 95 ? -16.115 12.916 -1.858 1.00 21.40 281 LEU B CA 1
ATOM 1046 C C . LEU B 2 95 ? -15.772 12.163 -3.132 1.00 23.48 281 LEU B C 1
ATOM 1047 O O . LEU B 2 95 ? -14.791 11.412 -3.177 1.00 19.73 281 LEU B O 1
ATOM 1052 N N . ARG B 2 96 ? -16.586 12.367 -4.165 1.00 16.34 282 ARG B N 1
ATOM 1053 C CA . ARG B 2 96 ? -16.240 11.925 -5.508 1.00 20.48 282 ARG B CA 1
ATOM 1054 C C . ARG B 2 96 ? -16.139 13.114 -6.460 1.00 21.50 282 ARG B C 1
ATOM 1055 O O . ARG B 2 96 ? -17.024 13.965 -6.498 1.00 20.15 282 ARG B O 1
ATOM 1063 N N . ILE B 2 97 ? -15.053 13.162 -7.225 1.00 18.10 283 ILE B N 1
ATOM 1064 C CA . ILE B 2 97 ? -14.850 14.185 -8.241 1.00 17.22 283 ILE B CA 1
ATOM 1065 C C . ILE B 2 97 ? -14.844 13.524 -9.611 1.00 22.08 283 ILE B C 1
ATOM 1066 O O . ILE B 2 97 ? -14.126 12.553 -9.824 1.00 15.26 283 ILE B O 1
ATOM 1071 N N . LEU B 2 98 ? -15.657 14.043 -10.526 1.00 15.97 284 LEU B N 1
ATOM 1072 C CA . LEU B 2 98 ? -15.650 13.617 -11.920 1.00 18.88 284 LEU B CA 1
ATOM 1073 C C . LEU B 2 98 ? -15.036 14.698 -12.786 1.00 26.48 284 LEU B C 1
ATOM 1074 O O . LEU B 2 98 ? -15.499 15.840 -12.793 1.00 21.52 284 LEU B O 1
ATOM 1079 N N . ILE B 2 99 ? -13.988 14.343 -13.517 1.00 20.42 285 ILE B N 1
ATOM 1080 C CA . ILE B 2 99 ? -13.402 15.268 -14.470 1.00 20.07 285 ILE B CA 1
ATOM 1081 C C . ILE B 2 99 ? -13.609 14.706 -15.864 1.00 30.74 285 ILE B C 1
ATOM 1082 O O . ILE B 2 99 ? -13.138 13.616 -16.177 1.00 20.58 285 ILE B O 1
ATOM 1087 N N . GLU B 2 100 ? -14.323 15.453 -16.696 1.00 23.14 286 GLU B N 1
ATOM 1088 C CA . GLU B 2 100 ? -14.722 14.968 -18.006 1.00 20.97 286 GLU B CA 1
ATOM 1089 C C . GLU B 2 100 ? -14.210 15.872 -19.127 1.00 27.43 286 GLU B C 1
ATOM 1090 O O . GLU B 2 100 ? -14.376 17.087 -19.076 1.00 23.11 286 GLU B O 1
ATOM 1096 N N . ASN B 2 101 ? -13.575 15.284 -20.136 1.00 20.25 287 ASN B N 1
ATOM 1097 C CA . ASN B 2 101 ? -13.148 16.058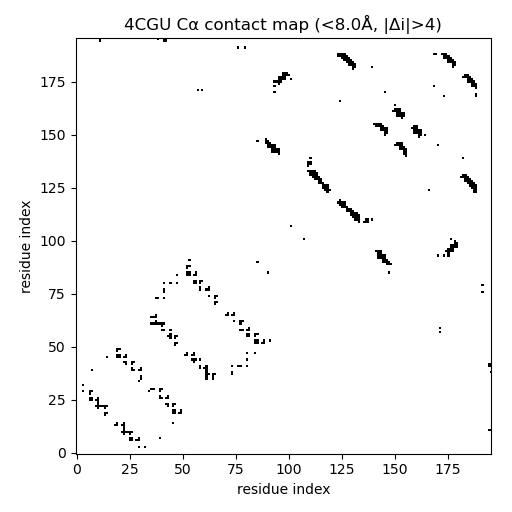 -21.296 1.00 23.36 287 ASN B CA 1
ATOM 1098 C C . ASN B 2 101 ? -14.261 16.088 -22.340 1.00 29.92 287 ASN B C 1
ATOM 1099 O O . ASN B 2 101 ? -14.719 15.040 -22.795 1.00 31.21 287 ASN B O 1
ATOM 1104 N N . LYS B 2 102 ? -14.688 17.291 -22.713 1.00 24.27 288 LYS B N 1
ATOM 1105 C CA . LYS B 2 102 ? -15.811 17.468 -23.636 1.00 34.99 288 LYS B CA 1
ATOM 1106 C C . LYS B 2 102 ? -15.384 17.881 -25.044 1.00 29.58 288 LYS B C 1
ATOM 1107 O O . LYS B 2 102 ? -16.223 18.014 -25.933 1.00 27.48 288 LYS B O 1
ATOM 1113 N N . ALA B 2 103 ? -14.089 18.104 -25.244 1.00 24.40 289 ALA B N 1
ATOM 1114 C CA . ALA B 2 103 ? -13.594 18.555 -26.540 1.00 32.41 289 ALA B CA 1
ATOM 1115 C C . ALA B 2 103 ? -13.729 17.448 -27.582 1.00 36.09 289 ALA B C 1
ATOM 1116 O O . ALA B 2 103 ? -13.274 16.327 -27.361 1.00 39.59 289 ALA B O 1
ATOM 1118 N N . PRO B 2 104 ? -14.363 17.758 -28.722 1.00 43.27 290 PRO B N 1
ATOM 1119 C CA . PRO B 2 104 ? -14.574 16.746 -29.763 1.00 46.01 290 PRO B CA 1
ATOM 1120 C C . PRO B 2 104 ? -13.268 16.279 -30.413 1.00 53.20 290 PRO B C 1
ATOM 1121 O O . PRO B 2 104 ? -13.035 15.073 -30.510 1.00 41.15 290 PRO B O 1
ATOM 1125 N N . ASN B 2 105 ? -12.426 17.221 -30.831 1.00 54.09 291 ASN B N 1
ATOM 1126 C CA . ASN B 2 105 ? -11.222 16.887 -31.586 1.00 48.88 291 ASN B CA 1
ATOM 1127 C C . ASN B 2 105 ? -9.944 17.591 -31.129 1.00 51.97 291 ASN B C 1
ATOM 1132 N N . SER B 2 106 ? -9.157 17.142 -30.146 1.00 55.32 292 SER B N 1
ATOM 1133 C CA . SER B 2 106 ? -9.411 16.063 -29.191 1.00 53.12 292 SER B CA 1
ATOM 1134 C C . SER B 2 106 ? -8.135 15.973 -28.367 1.00 60.68 292 SER B C 1
ATOM 1135 O O . SER B 2 106 ? -7.957 16.726 -27.410 1.00 66.24 292 SER B O 1
ATOM 1138 N N . LYS B 2 107 ? -7.251 15.062 -28.790 1.00 58.75 293 LYS B N 1
ATOM 1139 C CA . LYS B 2 107 ? -5.969 14.735 -28.144 1.00 54.06 293 LYS B CA 1
ATOM 1140 C C . LYS B 2 107 ? -6.129 13.828 -26.930 1.00 55.78 293 LYS B C 1
ATOM 1141 O O . LYS B 2 107 ? -7.035 14.023 -26.120 1.00 56.44 293 LYS B O 1
ATOM 1147 N N . PRO B 2 108 ? -5.247 12.824 -26.806 1.00 61.06 294 PRO B N 1
ATOM 1148 C CA . PRO B 2 108 ? -5.226 11.960 -25.622 1.00 54.49 294 PRO B CA 1
ATOM 1149 C C . PRO B 2 108 ? -4.894 12.764 -24.371 1.00 54.28 294 PRO B C 1
ATOM 1150 O O . PRO B 2 108 ? -4.095 13.698 -24.438 1.00 54.92 294 PRO B O 1
ATOM 1154 N N . ASP B 2 109 ? -5.516 12.408 -23.251 1.00 53.47 295 ASP B N 1
ATOM 1155 C CA . ASP B 2 109 ? -5.325 13.130 -21.998 1.00 44.88 295 ASP B CA 1
ATOM 1156 C C . ASP B 2 109 ? -4.093 12.658 -21.229 1.00 47.91 295 ASP B C 1
ATOM 1157 O O . ASP B 2 109 ? -3.978 11.479 -20.886 1.00 49.15 295 ASP B O 1
ATOM 1162 N N . ARG B 2 110 ? -3.178 13.586 -20.962 1.00 52.51 296 ARG B N 1
ATOM 1163 C CA . ARG B 2 110 ? -2.035 13.309 -20.101 1.00 53.79 296 ARG B CA 1
ATOM 1164 C C . ARG B 2 110 ? -2.339 13.801 -18.685 1.00 40.50 296 ARG B C 1
ATOM 1165 O O . ARG B 2 110 ? -2.738 14.949 -18.489 1.00 43.87 296 ARG B O 1
ATOM 1167 N N . PHE B 2 111 ? -2.160 12.924 -17.702 1.00 41.58 297 PHE B N 1
ATOM 1168 C CA . PHE B 2 111 ? -2.502 13.237 -16.316 1.00 38.37 297 PHE B CA 1
ATOM 1169 C C . PHE B 2 111 ? -1.381 12.840 -15.367 1.00 41.32 297 PHE B C 1
ATOM 1170 O O . PHE B 2 111 ? -1.060 11.658 -15.240 1.00 46.64 297 PHE B O 1
ATOM 1178 N N . SER B 2 112 ? -0.800 13.821 -14.687 1.00 36.53 298 SER B N 1
ATOM 1179 C CA . SER B 2 112 ? 0.176 13.544 -13.637 1.00 35.54 298 SER B CA 1
ATOM 1180 C C . SER B 2 112 ? -0.231 14.252 -12.345 1.00 27.34 298 SER B C 1
ATOM 1181 O O . SER B 2 112 ? 0.386 15.236 -11.948 1.00 23.10 298 SER B O 1
ATOM 1184 N N . PRO B 2 113 ? -1.281 13.749 -11.684 1.00 26.70 299 PRO B N 1
ATOM 1185 C CA . PRO B 2 113 ? -1.824 14.458 -10.524 1.00 20.60 299 PRO B CA 1
ATOM 1186 C C . PRO B 2 113 ? -0.865 14.494 -9.342 1.00 21.54 299 PRO B C 1
ATOM 1187 O O . PRO B 2 113 ? -0.035 13.600 -9.166 1.00 19.28 299 PRO B O 1
ATOM 1191 N N . SER B 2 114 ? -0.995 15.536 -8.534 1.00 17.81 300 SER B N 1
ATOM 1192 C CA . SER B 2 114 ? -0.198 15.680 -7.328 1.00 22.31 300 SER B CA 1
ATOM 1193 C C . SER B 2 114 ? -1.047 16.313 -6.234 1.00 22.17 300 SER B C 1
ATOM 1194 O O . SER B 2 114 ? -1.944 17.089 -6.516 1.00 19.50 300 SER B O 1
ATOM 1197 N N . TYR B 2 115 ? -0.771 15.976 -4.982 1.00 23.32 301 TYR B N 1
ATOM 1198 C CA . TYR B 2 115 ? -1.519 16.542 -3.875 1.00 19.03 301 TYR B CA 1
ATOM 1199 C C . TYR B 2 115 ? -0.612 17.400 -3.013 1.00 23.84 301 TYR B C 1
ATOM 1200 O O . TYR B 2 115 ? 0.396 16.922 -2.497 1.00 19.86 301 TYR B O 1
ATOM 1209 N N . ASN B 2 116 ? -0.987 18.665 -2.862 1.00 22.04 302 ASN B N 1
ATOM 1210 C CA . ASN B 2 116 ? -0.265 19.607 -2.019 1.00 21.70 302 ASN B CA 1
ATOM 1211 C C . ASN B 2 116 ? -0.867 19.636 -0.609 1.00 22.71 302 ASN B C 1
ATOM 1212 O O . ASN B 2 116 ? -2.006 20.054 -0.426 1.00 21.25 302 ASN B O 1
ATOM 1217 N N . PHE B 2 117 ? -0.097 19.194 0.381 1.00 20.63 303 PHE B N 1
ATOM 1218 C CA . PHE B 2 117 ? -0.619 18.996 1.733 1.00 23.90 303 PHE B CA 1
ATOM 1219 C C . PHE B 2 117 ? -1.096 20.284 2.410 1.00 23.66 303 PHE B C 1
ATOM 1220 O O . PHE B 2 117 ? -2.181 20.320 2.988 1.00 24.70 303 PHE B O 1
ATOM 1228 N N . ALA B 2 118 ? -0.279 21.329 2.347 1.00 21.07 304 ALA B N 1
ATOM 1229 C CA . ALA B 2 118 ? -0.588 22.590 3.020 1.00 27.86 304 ALA B CA 1
ATOM 1230 C C . ALA B 2 118 ? -1.739 23.334 2.356 1.00 27.04 304 ALA B C 1
ATOM 1231 O O . ALA B 2 118 ? -2.548 23.962 3.030 1.00 27.30 304 ALA B O 1
ATOM 1233 N N . GLU B 2 119 ? -1.813 23.255 1.032 1.00 22.19 305 GLU B N 1
ATOM 1234 C CA . GLU B 2 119 ? -2.876 23.921 0.294 1.00 25.63 305 GLU B CA 1
ATOM 1235 C C . GLU B 2 119 ? -4.157 23.105 0.329 1.00 28.83 305 GLU B C 1
ATOM 1236 O O . GLU B 2 119 ? -5.250 23.651 0.177 1.00 29.17 305 GLU B O 1
ATOM 1242 N N . ASN B 2 120 ? -4.013 21.799 0.540 1.00 25.45 306 ASN B N 1
ATOM 1243 C CA . ASN B 2 120 ? -5.121 20.863 0.389 1.00 22.70 306 ASN B CA 1
ATOM 1244 C C . ASN B 2 120 ? -5.729 20.983 -1.016 1.00 23.49 306 ASN B C 1
ATOM 1245 O O . ASN B 2 120 ? -6.947 21.052 -1.187 1.00 27.64 306 ASN B O 1
ATOM 1250 N N . ILE B 2 121 ? -4.856 21.015 -2.017 1.00 19.26 307 ILE B N 1
ATOM 1251 C CA . ILE B 2 121 ? -5.273 21.094 -3.411 1.00 24.92 307 ILE B CA 1
ATOM 1252 C C . ILE B 2 121 ? -4.753 19.896 -4.192 1.00 24.05 307 ILE B C 1
ATOM 1253 O O . ILE B 2 121 ? -3.571 19.556 -4.115 1.00 20.46 307 ILE B O 1
ATOM 1258 N N . LEU B 2 122 ? -5.643 19.260 -4.944 1.00 21.64 308 LEU B N 1
ATOM 1259 C CA . LEU B 2 122 ? -5.256 18.184 -5.836 1.00 21.21 308 LEU B CA 1
ATOM 1260 C C . LEU B 2 122 ? -5.075 18.729 -7.244 1.00 26.35 308 LEU B C 1
ATOM 1261 O O . LEU B 2 122 ? -6.040 19.053 -7.919 1.00 29.29 308 LEU B O 1
ATOM 1266 N N . TYR B 2 123 ? -3.829 18.842 -7.679 1.00 20.24 309 TYR B N 1
ATOM 1267 C CA . TYR B 2 123 ? -3.527 19.291 -9.025 1.00 24.08 309 TYR B CA 1
ATOM 1268 C C . TYR B 2 123 ? -3.672 18.115 -9.962 1.00 29.65 309 TYR B C 1
ATOM 1269 O O . TYR B 2 123 ? -3.252 17.008 -9.636 1.00 27.45 309 TYR B O 1
ATOM 1278 N N . ILE B 2 124 ? -4.293 18.350 -11.112 1.00 23.80 310 ILE B N 1
ATOM 1279 C CA . ILE B 2 124 ? -4.553 17.286 -12.076 1.00 22.52 310 ILE B CA 1
ATOM 1280 C C . ILE B 2 124 ? -3.560 17.357 -13.230 1.00 31.72 310 ILE B C 1
ATOM 1281 O O . ILE B 2 124 ? -2.907 16.369 -13.560 1.00 32.34 310 ILE B O 1
ATOM 1286 N N . ASN B 2 125 ? -3.459 18.534 -13.837 1.00 32.37 311 ASN B N 1
ATOM 1287 C CA . ASN B 2 125 ? -2.383 18.838 -14.774 1.00 31.23 311 ASN B CA 1
ATOM 1288 C C . ASN B 2 125 ? -2.126 20.336 -14.829 1.00 35.67 311 ASN B C 1
ATOM 1289 O O . ASN B 2 125 ? -2.520 21.066 -13.922 1.00 36.78 311 ASN B O 1
ATOM 1294 N N . GLY B 2 126 ? -1.460 20.788 -15.886 1.00 46.91 312 GLY B N 1
ATOM 1295 C CA . GLY B 2 126 ? -1.132 22.195 -16.034 1.00 44.36 312 GLY B CA 1
ATOM 1296 C C . GLY B 2 126 ? -2.358 23.085 -16.005 1.00 51.06 312 GLY B C 1
ATOM 1297 O O . GLY B 2 126 ? -2.344 24.169 -15.421 1.00 53.82 312 GLY B O 1
ATOM 1298 N N . LYS B 2 127 ? -3.430 22.612 -16.629 1.00 50.67 313 LYS B N 1
ATOM 1299 C CA . LYS B 2 127 ? -4.671 23.368 -16.704 1.00 51.09 313 LYS B CA 1
ATOM 1300 C C . LYS B 2 127 ? -5.465 23.333 -15.401 1.00 53.48 313 LYS B C 1
ATOM 1301 O O . LYS B 2 127 ? -5.957 24.362 -14.939 1.00 53.64 313 LYS B O 1
ATOM 1303 N N . LEU B 2 128 ? -5.566 22.152 -14.799 1.00 45.17 314 LEU B N 1
ATOM 1304 C CA . LEU B 2 128 ? -6.630 21.893 -13.834 1.00 39.63 314 LEU B CA 1
ATOM 1305 C C . LEU B 2 128 ? -6.187 21.593 -12.399 1.00 34.99 314 LEU B C 1
ATOM 1306 O O . LEU B 2 128 ? -5.242 20.841 -12.169 1.00 30.26 314 LEU B O 1
ATOM 1311 N N A SER B 2 129 ? -6.887 22.192 -11.440 0.49 32.15 315 SER B N 1
ATOM 1312 N N B SER B 2 129 ? -6.888 22.191 -11.440 0.51 32.14 315 SER B N 1
ATOM 1313 C CA A SER B 2 129 ? -6.648 21.929 -10.027 0.49 35.98 315 SER B CA 1
ATOM 1314 C CA B SER B 2 129 ? -6.647 21.930 -10.026 0.51 35.98 315 SER B CA 1
ATOM 1315 C C A SER B 2 129 ? -7.965 21.909 -9.259 0.49 36.91 315 SER B C 1
ATOM 1316 C C B SER B 2 129 ? -7.963 21.912 -9.255 0.51 36.91 315 SER B C 1
ATOM 1317 O O A SER B 2 129 ? -8.836 22.749 -9.480 0.49 40.13 315 SER B O 1
ATOM 1318 O O B SER B 2 129 ? -8.831 22.758 -9.470 0.51 40.14 315 SER B O 1
ATOM 1323 N N . ILE B 2 130 ? -8.102 20.943 -8.359 1.00 35.11 316 ILE B N 1
ATOM 1324 C CA . ILE B 2 130 ? -9.297 20.808 -7.545 1.00 29.21 316 ILE B CA 1
ATOM 1325 C C . ILE B 2 130 ? -8.935 21.035 -6.090 1.00 32.08 316 ILE B C 1
ATOM 1326 O O . ILE B 2 130 ? -8.368 20.149 -5.439 1.00 29.53 316 ILE B O 1
ATOM 1331 N N . PRO B 2 131 ? -9.234 22.230 -5.571 1.00 22.58 317 PRO B N 1
ATOM 1332 C CA . PRO B 2 131 ? -9.111 22.404 -4.124 1.00 24.01 317 PRO B CA 1
ATOM 1333 C C . PRO B 2 131 ? -10.097 21.459 -3.461 1.00 28.38 317 PRO B C 1
ATOM 1334 O O . PRO B 2 131 ? -11.185 21.263 -3.993 1.00 30.82 317 PRO B O 1
ATOM 1338 N N . LEU B 2 132 ? -9.720 20.858 -2.340 1.00 26.15 318 LEU B N 1
ATOM 1339 C CA . LEU B 2 132 ? -10.597 19.902 -1.681 1.00 26.73 318 LEU B CA 1
ATOM 1340 C C . LEU B 2 132 ? -11.343 20.589 -0.548 1.00 31.30 318 LEU B C 1
ATOM 1341 O O . LEU B 2 132 ? -10.798 21.489 0.088 1.00 34.55 318 LEU B O 1
ATOM 1346 N N . PRO B 2 133 ? -12.596 20.174 -0.298 1.00 24.52 319 PRO B N 1
ATOM 1347 C CA . PRO B 2 133 ? -13.406 20.754 0.778 1.00 32.33 319 PRO B CA 1
ATOM 1348 C C . PRO B 2 133 ? -12.641 20.689 2.094 1.00 33.34 319 PRO B C 1
ATOM 1349 O O . PRO B 2 133 ? -11.965 19.695 2.354 1.00 33.15 319 PRO B O 1
ATOM 1353 N N . ARG B 2 134 ? -12.740 21.737 2.902 1.00 31.54 320 ARG B N 1
ATOM 1354 C CA . ARG B 2 134 ? -11.919 21.858 4.099 1.00 37.75 320 ARG B CA 1
ATOM 1355 C C . ARG B 2 134 ? -12.422 20.998 5.252 1.00 35.38 320 ARG B C 1
ATOM 1356 O O . ARG B 2 134 ? -11.704 20.780 6.226 1.00 40.59 320 ARG B O 1
ATOM 1364 N N . ASP B 2 135 ? -13.650 20.503 5.139 1.00 34.52 321 ASP B N 1
ATOM 1365 C CA . ASP B 2 135 ? -14.256 19.722 6.215 1.00 29.78 321 ASP B CA 1
ATOM 1366 C C . ASP B 2 135 ? -14.015 18.221 6.071 1.00 33.21 321 ASP B C 1
ATOM 1367 O O . ASP B 2 135 ? -14.696 17.417 6.704 1.00 38.29 321 ASP B O 1
ATOM 1372 N N . ILE B 2 136 ? -13.051 17.845 5.236 1.00 40.26 322 ILE B N 1
ATOM 1373 C CA . ILE B 2 136 ? -12.761 16.437 4.980 1.00 39.05 322 ILE B CA 1
ATOM 1374 C C . ILE B 2 136 ? -11.335 16.069 5.382 1.00 35.79 322 ILE B C 1
ATOM 1375 O O . ILE B 2 136 ? -10.390 16.776 5.040 1.00 41.20 322 ILE B O 1
ATOM 1380 N N . VAL B 2 137 ? -11.182 14.968 6.112 1.00 45.29 323 VAL B N 1
ATOM 1381 C CA . VAL B 2 137 ? -9.849 14.447 6.395 1.00 40.83 323 VAL B CA 1
ATOM 1382 C C . VAL B 2 137 ? -9.269 13.834 5.123 1.00 35.65 323 VAL B C 1
ATOM 1383 O O . VAL B 2 137 ? -9.890 12.988 4.484 1.00 41.45 323 VAL B O 1
ATOM 1387 N N . VAL B 2 138 ? -8.093 14.299 4.723 1.00 33.04 324 VAL B N 1
ATOM 1388 C CA . VAL B 2 138 ? -7.498 13.814 3.488 1.00 28.91 324 VAL B CA 1
ATOM 1389 C C . VAL B 2 138 ? -6.210 13.055 3.749 1.00 34.20 324 VAL B C 1
ATOM 1390 O O . VAL B 2 138 ? -5.238 13.609 4.256 1.00 37.06 324 VAL B O 1
ATOM 1394 N N . ASN B 2 139 ? -6.226 11.773 3.406 1.00 33.46 325 ASN B N 1
ATOM 1395 C CA . ASN B 2 139 ? -5.037 10.941 3.443 1.00 26.88 325 ASN B CA 1
ATOM 1396 C C . ASN B 2 139 ? -4.624 10.632 2.010 1.00 36.20 325 ASN B C 1
ATOM 1397 O O . ASN B 2 139 ? -5.333 9.917 1.299 1.00 31.19 325 ASN B O 1
ATOM 1402 N N . ALA B 2 140 ? -3.480 11.175 1.594 1.00 24.10 326 ALA B N 1
ATOM 1403 C CA . ALA B 2 140 ? -2.998 11.040 0.218 1.00 23.87 326 ALA B CA 1
ATOM 1404 C C . ALA B 2 140 ? -2.876 9.591 -0.222 1.00 27.39 326 ALA B C 1
ATOM 1405 O O . ALA B 2 140 ? -2.956 9.278 -1.413 1.00 27.92 326 ALA B O 1
ATOM 1407 N N . ALA B 2 141 ? -2.677 8.707 0.748 1.00 29.66 327 ALA B N 1
ATOM 1408 C CA . ALA B 2 141 ? -2.632 7.280 0.481 1.00 29.28 327 ALA B CA 1
ATOM 1409 C C . ALA B 2 141 ? -3.997 6.760 0.034 1.00 24.39 327 ALA B C 1
ATOM 1410 O O . ALA B 2 141 ? -4.079 5.780 -0.699 1.00 24.31 327 ALA B O 1
ATOM 1412 N N . ASP B 2 142 ? -5.063 7.430 0.470 1.00 30.26 328 ASP B N 1
ATOM 1413 C CA . ASP B 2 142 ? -6.426 6.956 0.228 1.00 25.68 328 ASP B CA 1
ATOM 1414 C C . ASP B 2 142 ? -7.106 7.646 -0.951 1.00 35.33 328 ASP B C 1
ATOM 1415 O O . ASP B 2 142 ? -8.240 7.312 -1.299 1.00 29.08 328 ASP B O 1
ATOM 1420 N N . ILE B 2 143 ? -6.425 8.614 -1.556 1.00 27.42 329 ILE B N 1
ATOM 1421 C CA . ILE B 2 143 ? -6.956 9.254 -2.753 1.00 23.04 329 ILE B CA 1
ATOM 1422 C C . ILE B 2 143 ? -6.910 8.272 -3.911 1.00 25.05 329 ILE B C 1
ATOM 1423 O O . ILE B 2 143 ? -5.836 7.917 -4.388 1.00 30.64 329 ILE B O 1
ATOM 1428 N N . LYS B 2 144 ? -8.080 7.820 -4.352 1.00 19.39 330 LYS B N 1
ATOM 1429 C CA . LYS B 2 144 ? -8.161 6.853 -5.440 1.00 19.06 330 LYS B CA 1
ATOM 1430 C C . LYS B 2 144 ? -8.561 7.544 -6.730 1.00 22.52 330 LYS B C 1
ATOM 1431 O O . LYS B 2 144 ? -9.608 8.184 -6.794 1.00 26.52 330 LYS B O 1
ATOM 1437 N N . ILE B 2 145 ? -7.730 7.403 -7.757 1.00 19.25 331 ILE B N 1
ATOM 1438 C CA . ILE B 2 145 ? -8.003 8.004 -9.057 1.00 16.90 331 ILE B CA 1
ATOM 1439 C C . ILE B 2 145 ? -8.056 6.953 -10.165 1.00 22.99 331 ILE B C 1
ATOM 1440 O O . ILE B 2 145 ? -7.066 6.275 -10.439 1.00 22.33 331 ILE B O 1
ATOM 1445 N N . PHE B 2 146 ? -9.219 6.832 -10.801 1.00 19.29 332 PHE B N 1
ATOM 1446 C CA . PHE B 2 146 ? -9.420 5.910 -11.912 1.00 20.56 332 PHE B CA 1
ATOM 1447 C C . PHE B 2 146 ? -9.637 6.682 -13.204 1.00 25.21 332 PHE B C 1
ATOM 1448 O O . PHE B 2 146 ? -10.329 7.695 -13.227 1.00 20.88 332 PHE B O 1
ATOM 1456 N N . HIS B 2 147 ? -9.055 6.199 -14.290 1.00 16.10 333 HIS B N 1
ATOM 1457 C CA . HIS B 2 147 ? -9.254 6.845 -15.577 1.00 19.15 333 HIS B CA 1
ATOM 1458 C C . HIS B 2 147 ? -9.901 5.875 -16.551 1.00 23.44 333 HIS B C 1
ATOM 1459 O O . HIS B 2 147 ? -9.376 4.791 -16.801 1.00 21.02 333 HIS B O 1
ATOM 1466 N N . ILE B 2 148 ? -11.065 6.256 -17.069 1.00 21.36 334 ILE B N 1
ATOM 1467 C CA . ILE B 2 148 ? -11.702 5.504 -18.141 1.00 24.31 334 ILE B CA 1
ATOM 1468 C C . ILE B 2 148 ? -11.535 6.262 -19.458 1.00 29.84 334 ILE B C 1
ATOM 1469 O O . ILE B 2 148 ? -12.165 7.305 -19.697 1.00 21.47 334 ILE B O 1
ATOM 1474 N N . ARG B 2 149 ? -10.652 5.723 -20.291 1.00 27.87 335 ARG B N 1
ATOM 1475 C CA . ARG B 2 149 ? -10.198 6.380 -21.508 1.00 34.29 335 ARG B CA 1
ATOM 1476 C C . ARG B 2 149 ? -11.337 6.589 -22.497 1.00 26.13 335 ARG B C 1
ATOM 1477 O O . ARG B 2 149 ? -11.507 7.681 -23.033 1.00 31.71 335 ARG B O 1
ATOM 1485 N N . LYS B 2 150 ? -12.117 5.536 -22.723 1.00 30.34 336 LYS B N 1
ATOM 1486 C CA . LYS B 2 150 ? -13.243 5.583 -23.651 1.00 37.80 336 LYS B CA 1
ATOM 1487 C C . LYS B 2 150 ? -14.183 6.738 -23.328 1.00 38.85 336 LYS B C 1
ATOM 1488 O O . LYS B 2 150 ? -14.686 7.416 -24.225 1.00 37.89 336 LYS B O 1
ATOM 1494 N N . GLU B 2 151 ? -14.405 6.966 -22.040 1.00 33.02 337 GLU B N 1
ATOM 1495 C CA . GLU B 2 151 ? -15.260 8.058 -21.602 1.00 39.33 337 GLU B CA 1
ATOM 1496 C C . GLU B 2 151 ? -14.483 9.350 -21.426 1.00 25.27 337 GLU B C 1
ATOM 1497 O O . GLU B 2 151 ? -15.075 10.404 -21.204 1.00 26.43 337 GLU B O 1
ATOM 1503 N N . ARG B 2 152 ? -13.162 9.254 -21.545 1.00 27.27 338 ARG B N 1
ATOM 1504 C CA . ARG B 2 152 ? -12.260 10.352 -21.216 1.00 23.38 338 ARG B CA 1
ATOM 1505 C C . ARG B 2 152 ? -12.663 10.958 -19.881 1.00 31.74 338 ARG B C 1
ATOM 1506 O O . ARG B 2 152 ? -12.880 12.165 -19.765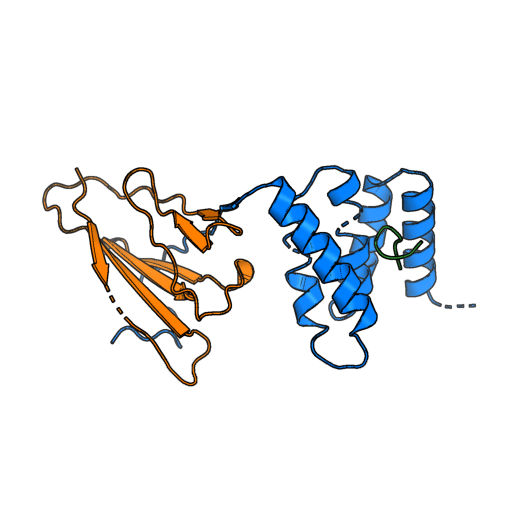 1.00 29.56 338 ARG B O 1
ATOM 1514 N N . THR B 2 153 ? -12.794 10.102 -18.876 1.00 24.83 339 THR B N 1
ATOM 1515 C CA . THR B 2 153 ? -13.271 10.563 -17.583 1.00 24.46 339 THR B CA 1
ATOM 1516 C C . THR B 2 153 ? -12.345 10.108 -16.463 1.00 26.95 339 THR B C 1
ATOM 1517 O O . THR B 2 153 ? -11.921 8.952 -16.426 1.00 25.56 339 THR B O 1
ATOM 1521 N N . LEU B 2 154 ? -12.000 11.045 -15.587 1.00 18.53 340 LEU B N 1
ATOM 1522 C CA . LEU B 2 154 ? -11.318 10.751 -14.334 1.00 19.92 340 LEU B CA 1
ATOM 1523 C C . LEU B 2 154 ? -12.344 10.685 -13.213 1.00 22.31 340 LEU B C 1
ATOM 1524 O O . LEU B 2 154 ? -13.178 11.583 -13.079 1.00 22.17 340 LEU B O 1
ATOM 1529 N N . TYR B 2 155 ? -12.281 9.610 -12.429 1.00 16.84 341 TYR B N 1
ATOM 1530 C CA . TYR B 2 155 ? -13.087 9.424 -11.228 1.00 18.82 341 TYR B CA 1
ATOM 1531 C C . TYR B 2 155 ? -12.154 9.463 -10.029 1.00 25.33 341 TYR B C 1
ATOM 1532 O O . TYR B 2 155 ? -11.259 8.634 -9.917 1.00 23.40 341 TYR B O 1
ATOM 1541 N N . ILE B 2 156 ? -12.369 10.409 -9.123 1.00 20.78 342 ILE B N 1
ATOM 1542 C CA . ILE B 2 156 ? -11.510 10.560 -7.956 1.00 18.49 342 ILE B CA 1
ATOM 1543 C C . ILE B 2 156 ? -12.293 10.378 -6.656 1.00 23.93 342 ILE B C 1
ATOM 1544 O O . ILE B 2 156 ? -13.271 11.075 -6.413 1.00 18.17 342 ILE B O 1
ATOM 1549 N N . TYR B 2 157 ? -11.861 9.434 -5.827 1.00 17.18 343 TYR B N 1
ATOM 1550 C CA . TYR B 2 157 ? -12.549 9.147 -4.572 1.00 16.12 343 TYR B CA 1
ATOM 1551 C C . TYR B 2 157 ? -11.666 9.470 -3.384 1.00 25.02 343 TYR B C 1
ATOM 1552 O O . TYR B 2 157 ? -10.545 8.970 -3.280 1.00 24.36 343 TYR B O 1
ATOM 1561 N N . ILE B 2 158 ? -12.174 10.319 -2.495 1.00 19.14 344 ILE B N 1
ATOM 1562 C CA . ILE B 2 158 ? -11.414 10.757 -1.331 1.00 25.65 344 ILE B CA 1
ATOM 1563 C C . ILE B 2 158 ? -12.238 10.642 -0.049 1.00 32.51 344 ILE B C 1
ATOM 1564 O O . ILE B 2 158 ? -13.376 11.098 0.014 1.00 34.02 344 ILE B O 1
ATOM 1570 N N . SER C 3 1 ? 14.782 14.386 24.707 1.00 59.22 718 SER C N 1
ATOM 1571 C CA . SER C 3 1 ? 15.200 13.621 23.537 1.00 57.65 718 SER C CA 1
ATOM 1572 C C . SER C 3 1 ? 14.181 12.539 23.189 1.00 58.94 718 SER C C 1
ATOM 1573 O O . SER C 3 1 ? 14.265 11.424 23.700 1.00 64.79 718 SER C O 1
ATOM 1575 N N . ARG C 3 2 ? 13.222 12.853 22.320 1.00 44.35 719 ARG C N 1
ATOM 1576 C CA . ARG C 3 2 ? 12.204 11.860 21.974 1.00 37.45 719 ARG C CA 1
ATOM 1577 C C . ARG C 3 2 ? 11.808 11.772 20.490 1.00 35.71 719 ARG C C 1
ATOM 1578 O O . ARG C 3 2 ? 12.055 10.740 19.854 1.00 30.77 719 ARG C O 1
ATOM 1583 N N . MET C 3 3 ? 11.193 12.826 19.949 1.00 24.45 720 MET C N 1
ATOM 1584 C CA . MET C 3 3 ? 10.659 12.776 18.581 1.00 27.75 720 MET C CA 1
ATOM 1585 C C . MET C 3 3 ? 11.711 12.350 17.568 1.00 26.06 720 MET C C 1
ATOM 1586 O O . MET C 3 3 ? 11.438 11.544 16.683 1.00 26.54 720 MET C O 1
ATOM 1591 N N . GLU C 3 4 ? 12.917 12.884 17.716 1.00 30.07 721 GLU C N 1
ATOM 1592 C CA . GLU C 3 4 ? 13.997 12.619 16.771 1.00 26.58 721 GLU C CA 1
ATOM 1593 C C . GLU C 3 4 ? 14.714 11.301 17.064 1.00 27.34 721 GLU C C 1
ATOM 1594 O O . GLU C 3 4 ? 15.624 10.912 16.339 1.00 37.17 721 GLU C O 1
ATOM 1600 N N . GLU C 3 5 ? 14.309 10.619 18.130 1.00 23.71 722 GLU C N 1
ATOM 1601 C CA . GLU C 3 5 ? 14.911 9.337 18.478 1.00 29.26 722 GLU C CA 1
ATOM 1602 C C . GLU C 3 5 ? 14.132 8.166 17.884 1.00 23.11 722 GLU C C 1
ATOM 1603 O O . GLU C 3 5 ? 12.906 8.196 17.809 1.00 21.58 722 GLU C O 1
ATOM 1609 N N . VAL C 3 6 ? 14.850 7.134 17.463 1.00 21.50 723 VAL C N 1
ATOM 1610 C CA . VAL C 3 6 ? 14.203 5.901 17.032 1.00 25.42 723 VAL C CA 1
ATOM 1611 C C . VAL C 3 6 ? 13.685 5.121 18.245 1.00 25.43 723 VAL C C 1
ATOM 1612 O O . VAL C 3 6 ? 14.000 5.449 19.385 1.00 23.97 723 VAL C O 1
ATOM 1616 N N . ASP C 3 7 ? 12.880 4.096 17.996 1.00 25.44 724 ASP C N 1
ATOM 1617 C CA . ASP C 3 7 ? 12.218 3.375 19.073 1.00 25.88 724 ASP C CA 1
ATOM 1618 C C . ASP C 3 7 ? 12.616 1.894 19.120 1.00 38.77 724 ASP C C 1
ATOM 1619 O O . ASP C 3 7 ? 13.275 1.363 18.222 1.00 32.11 724 ASP C O 1
#

Secondary structure (P-SEA, 3-state):
ccaaaaaaaaaaaaaaacaaaaaaaaaaaaaaaccccaaaaaaaccccccccccccccccccccccccccaaaaaaaaaaaaaaaaaaccbbbbbbbbccccccccccc/cbbbbcccccccccccbbbbbbbccccccbbbbbccccccccccccccccccccccccccccccbbbbbbccccbbbbcc/ccccccc

GO terms:
  GO:0051087 protein-folding chaperone binding (F, IDA)
  GO:0097255 R2TP complex (C, IDA)
  GO:0006457 protein folding (P, IGI)
  GO:0051087 protein-folding chaperone binding (F, IMP)
  GO:0005634 nucleus (C, HDA)
  GO:0005737 cytoplasm (C, HDA)
  GO:0006457 protein folding (P, IMP)
  GO:0000492 box C/D snoRNP assembly (P, IMP)
  GO:0051087 protein-folding chaperone binding (F, IPI)
  GO:0097255 R2TP complex (C, IPI)
  GO:0006457 protein folding (P, IPI)
  GO:0005515 protein binding (F, IPI)
  GO:0000492 box C/D snoRNP assembly (P, EXP)

Foldseek 3Di:
DDPLVVLQVVLVVCVVVVVLVVSLVSLVVNCVVPVLALVSLLSNCSCVSVVVLVVVLCLVSSLVNQPDPVNVVVNVSSVVSNVVSCVVPVDDDDDDDDDPDDDPPDDPD/DWDWDKDDADPPDPFGDKIKIFTDDDPHDFDDWDWDADDVQCKIATDPPDIHRDDPPDDDDVVPWDWDADRVRRMIITTD/DPPPDDD

B-factor: mean 29.04, std 11.42, range [11.03, 76.48]

InterPro domains:
  IPR011990 Tetratricopeptide-like helical domain superfamily [G3DSA:1.25.40.10] (1-111)
  IPR011990 Tetratricopeptide-like helical domain superfamily [SSF48452] (3-70)
  IPR019734 Tetratricopeptide repeat [SM00028] (4-37)
  IPR019734 Tetratricopeptide repeat [SM00028] (38-71)
  IPR051966 RNA polymerase II-associated protein 3 [PTHR46423] (3-85)

Solvent-accessible surface area: 11414 Å² total

Radius of gyration: 20.01 Å; Cα contacts (8 Å, |Δi|>4): 313; chains: 3; bounding box: 50×36×58 Å

CATH classification: 2.60.40.4160

Organism: Saccharomyces cerevisiae (strain ATCC 204508 / S288c) (NCBI:txid559292)

Nearest PDB structures (foldseek):
  4cgu-assembly1_B  TM=1.013E+00  e=2.116E-12  Saccharomyces cerevisiae
  2mnj-assembly1_B  TM=9.556E-01  e=1.177E-10  Saccharomyces cerevisiae
  4pck-assembly2_B  TM=5.332E-01  e=1.081E+00  Homo sapiens
  2mnw-assembly1_A  TM=5.660E-01  e=1.428E+00  Homo sapiens
  6v80-assembly2_J  TM=4.405E-01  e=3.489E+00  Lama glama

Sequence (196 aa):
LSQFEKQKEQGNSLFKQGLYREAVHCYDQLITAQPQQNPVGYSNKAALIKLGEYTQAIQCQQGLRYTSTAEHVAIRSKLQYRLELAQ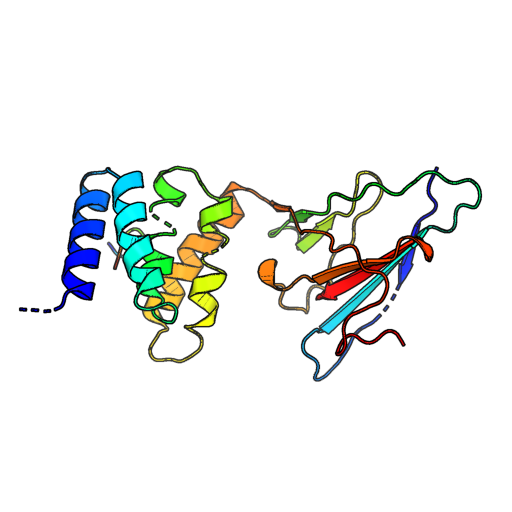GAVGSVQIPVVEVDELPEGYDRSVPEYEVKKRFKGAAYKLRILIENKAPNSKPDRFSPSYNFAENILYINGKLSSIPLPRDIVVNAADIKIFHIRKERTLYIYISRMEEVD